Protein AF-V6LVY3-F1 (afdb_monomer_lite)

pLDDT: mean 83.57, std 11.08, range [48.12, 97.56]

Secondary structure (DSSP, 8-state):
--EETTEESSPPTTEEEETTEEEE-B--TTS-GGGS-TTEE--TTS-TTPBPEEPSS-SSPB-BTTB-SEEEE-SSSSSEEEEPTTEEEETTTTEEEEPSSB--TTSSSTTSPTTEE--SSTTPBPEEGGG--TT-EEESSSSEEETEEEEETTEEEEEPTT-EEETTEEE-BSSGGGSPTTEEPPTT--SSB--EE--TT-SS--SSSSTTEEEE-SSTT-EEEE-TTEEE-TTS-EEEPSSB--TTS-GGGPPTTEE--SSTTPBPEEGGGPPTT----

Organism: NCBI:txid348837

Radius of gyration: 35.12 Å; chains: 1; bounding box: 62×43×119 Å

Foldseek 3Di:
DADDPLARPDDDAQWDQDPRDTAGAFAAQQLDRPRHDAQWHGDPPDGGGHGTHGADQDQTWGCLDPATQARGHDPPDSGHPHGHQQWDQDPVVRHIDGDAQFQDQVQWRQRHDAQWIGDDHTNHHTDGLLPDDAPTFGDHPRDTAGQARDHDVQAGDDGDPLWDADSRHTAWDCAQLRDDAQWTDDPPRRDSHYTDGQDPPQPAAHNQLAPQASGHDPDGRAHPAGDAQWGQDPRRHTDGDAQFQAQVQFRPRHDPQWTRPDHHRHHTDGVVPDDPPDDGD

Structure (mmCIF, N/CA/C/O backbone):
data_AF-V6LVY3-F1
#
_entry.id   AF-V6LVY3-F1
#
loop_
_atom_site.group_PDB
_atom_site.id
_atom_site.type_symbol
_atom_site.label_atom_id
_atom_site.label_alt_id
_atom_site.label_comp_id
_atom_site.label_asym_id
_atom_site.label_entity_id
_atom_site.label_seq_id
_atom_site.pdbx_PDB_ins_code
_atom_site.Cartn_x
_atom_site.Cartn_y
_atom_site.Cartn_z
_atom_site.occupancy
_atom_site.B_iso_or_equiv
_atom_site.auth_seq_id
_atom_site.auth_comp_id
_atom_site.auth_asym_id
_atom_site.auth_atom_id
_atom_site.pdbx_PDB_model_num
ATOM 1 N N . MET A 1 1 ? 15.278 26.425 -49.007 1.00 55.69 1 MET A N 1
ATOM 2 C CA . MET A 1 1 ? 15.700 25.112 -49.533 1.00 55.69 1 MET A CA 1
ATOM 3 C C . MET A 1 1 ? 16.773 25.385 -50.580 1.00 55.69 1 MET A C 1
ATOM 5 O O . MET A 1 1 ? 16.514 26.184 -51.468 1.00 55.69 1 MET A O 1
ATOM 9 N N . GLU A 1 2 ? 17.982 24.844 -50.430 1.00 55.19 2 GLU A N 1
ATOM 10 C CA . GLU A 1 2 ? 19.116 25.095 -51.347 1.00 55.19 2 GLU A CA 1
ATOM 11 C C . GLU A 1 2 ? 19.566 23.771 -51.968 1.00 55.19 2 GLU A C 1
ATOM 13 O O . GLU A 1 2 ? 19.925 22.868 -51.223 1.00 55.19 2 GLU A O 1
ATOM 18 N N . TRP A 1 3 ? 19.537 23.634 -53.294 1.00 52.97 3 TRP A N 1
ATOM 19 C CA . TRP A 1 3 ? 19.883 22.393 -54.007 1.00 52.97 3 TRP A CA 1
ATOM 20 C C . TRP A 1 3 ? 21.228 22.512 -54.738 1.00 52.97 3 TRP A C 1
ATOM 22 O O . TRP A 1 3 ? 21.560 23.576 -55.256 1.00 52.97 3 TRP A O 1
ATOM 32 N N . ASN A 1 4 ? 21.981 21.413 -54.796 1.00 50.06 4 ASN A N 1
ATOM 33 C CA . ASN A 1 4 ? 23.166 21.209 -55.627 1.00 50.06 4 ASN A CA 1
ATOM 34 C C . ASN A 1 4 ? 23.028 19.867 -56.372 1.00 50.06 4 ASN A C 1
ATOM 36 O O . ASN A 1 4 ? 23.383 18.809 -55.851 1.00 50.06 4 ASN A O 1
ATOM 40 N N . GLY A 1 5 ? 22.451 19.907 -57.574 1.00 63.41 5 GLY A N 1
ATOM 41 C CA . GLY A 1 5 ? 22.014 18.698 -58.281 1.00 63.41 5 GLY A CA 1
ATOM 42 C C . GLY A 1 5 ? 20.863 18.005 -57.541 1.00 63.41 5 GLY A C 1
ATOM 43 O O . GLY A 1 5 ? 19.980 18.678 -57.014 1.00 63.41 5 GLY A O 1
ATOM 44 N N . ASP A 1 6 ? 20.902 16.674 -57.444 1.00 51.84 6 ASP A N 1
ATOM 45 C CA . ASP A 1 6 ? 19.898 15.871 -56.717 1.00 51.84 6 ASP A CA 1
ATOM 46 C C . ASP A 1 6 ? 20.050 15.934 -55.183 1.00 51.84 6 ASP A C 1
ATOM 48 O O . ASP A 1 6 ? 19.309 15.289 -54.442 1.00 51.84 6 ASP A O 1
ATOM 52 N N . LEU A 1 7 ? 21.027 16.693 -54.683 1.00 48.12 7 LEU A N 1
ATOM 53 C CA . LEU A 1 7 ? 21.370 16.792 -53.268 1.00 48.12 7 LEU A CA 1
ATOM 54 C C . LEU A 1 7 ? 21.001 18.185 -52.758 1.00 48.12 7 LEU A C 1
ATOM 56 O O . LEU A 1 7 ? 21.534 19.180 -53.238 1.00 48.12 7 LEU A O 1
ATOM 60 N N . CYS A 1 8 ? 20.114 18.290 -51.766 1.00 53.00 8 CYS A N 1
ATOM 61 C CA . CYS A 1 8 ? 19.859 19.574 -51.106 1.00 53.00 8 CYS A CA 1
ATOM 62 C C . CYS A 1 8 ? 20.745 19.775 -49.878 1.00 53.00 8 CYS A C 1
ATOM 64 O O . CYS A 1 8 ? 20.977 18.856 -49.097 1.00 53.00 8 CYS A O 1
ATOM 66 N N . ASN A 1 9 ? 21.251 20.994 -49.732 1.00 60.12 9 ASN A N 1
ATOM 67 C CA . ASN A 1 9 ? 22.192 21.414 -48.705 1.00 60.12 9 ASN A CA 1
ATOM 68 C C . ASN A 1 9 ? 21.492 21.999 -47.463 1.00 60.12 9 ASN A C 1
ATOM 70 O O . ASN A 1 9 ? 22.147 22.208 -46.447 1.00 60.12 9 ASN A O 1
ATOM 74 N N . LYS A 1 10 ? 20.176 22.271 -47.523 1.00 62.50 10 LYS A N 1
ATOM 75 C CA . LYS A 1 10 ? 19.388 22.828 -46.406 1.00 62.50 10 LYS A CA 1
ATOM 76 C C . LYS A 1 10 ? 17.992 22.216 -46.312 1.00 62.50 10 LYS A C 1
ATOM 78 O O . LYS A 1 10 ? 17.140 22.499 -47.159 1.00 62.50 10 LYS A O 1
ATOM 83 N N . CYS A 1 11 ? 17.749 21.474 -45.234 1.00 63.25 11 CYS A N 1
ATOM 84 C CA . CYS A 1 11 ? 16.463 20.840 -44.955 1.00 63.25 11 CYS A CA 1
ATOM 85 C C . CYS A 1 11 ? 15.369 21.836 -44.565 1.00 63.25 11 CYS A C 1
ATOM 87 O O . CYS A 1 11 ? 15.646 22.884 -43.981 1.00 63.25 11 CYS A O 1
ATOM 89 N N . LEU A 1 12 ? 14.119 21.502 -44.908 1.00 68.69 12 LEU A N 1
ATOM 90 C CA . LEU A 1 12 ? 12.957 22.117 -44.266 1.00 68.69 12 LEU A CA 1
ATOM 91 C C . LEU A 1 12 ? 12.917 21.691 -42.793 1.00 68.69 12 LEU A C 1
ATOM 93 O O . LEU A 1 12 ? 13.359 20.578 -42.493 1.00 68.69 12 LEU A O 1
ATOM 97 N N . PRO A 1 13 ? 12.350 22.521 -41.901 1.00 67.00 13 PRO A N 1
ATOM 98 C CA . PRO A 1 13 ? 12.043 22.092 -40.543 1.00 67.00 13 PRO A CA 1
ATOM 99 C C . PRO A 1 13 ? 11.278 20.761 -40.555 1.00 67.00 13 PRO A C 1
ATOM 101 O O . PRO A 1 13 ? 10.351 20.582 -41.351 1.00 67.00 13 PRO A O 1
ATOM 104 N N . GLY A 1 14 ? 11.698 19.817 -39.720 1.00 64.62 14 GLY A N 1
ATOM 105 C CA . GLY A 1 14 ? 11.135 18.471 -39.632 1.00 64.62 14 GLY A CA 1
ATOM 106 C C . GLY A 1 14 ? 11.705 17.440 -40.607 1.00 64.62 14 GLY A C 1
ATOM 107 O O . GLY A 1 14 ? 11.230 16.307 -40.610 1.00 64.62 14 GLY A O 1
ATOM 108 N N . TYR A 1 15 ? 12.712 17.780 -41.416 1.00 71.44 15 TYR A N 1
ATOM 109 C CA . TYR A 1 15 ? 13.373 16.838 -42.325 1.00 71.44 15 TYR A CA 1
ATOM 110 C C . TYR A 1 15 ? 14.874 16.739 -42.045 1.00 71.44 15 TYR A C 1
ATOM 112 O O . TYR A 1 15 ? 15.539 17.743 -41.799 1.00 71.44 15 TYR A O 1
ATOM 120 N N . LEU A 1 16 ? 15.424 15.528 -42.153 1.00 75.62 16 LEU A N 1
ATOM 121 C CA . LEU A 1 16 ? 16.864 15.271 -42.099 1.00 75.62 16 LEU A CA 1
ATOM 122 C C . LEU A 1 16 ? 17.405 14.889 -43.477 1.00 75.62 16 LEU A C 1
ATOM 124 O O . LEU A 1 16 ? 16.769 14.136 -44.219 1.00 75.62 16 LEU A O 1
ATOM 128 N N . ASN A 1 17 ? 18.612 15.370 -43.788 1.00 70.88 17 ASN A N 1
ATOM 129 C CA . ASN A 1 17 ? 19.388 14.885 -44.924 1.00 70.88 17 ASN A CA 1
ATOM 130 C C . ASN A 1 17 ? 20.194 13.661 -44.484 1.00 70.88 17 ASN A C 1
ATOM 132 O O . ASN A 1 17 ? 21.154 13.776 -43.721 1.00 70.88 17 ASN A O 1
ATOM 136 N N . LEU A 1 18 ? 19.811 12.490 -44.987 1.00 69.75 18 LEU A N 1
ATOM 137 C CA . LEU A 1 18 ? 20.523 11.237 -44.764 1.00 69.75 18 LEU A CA 1
ATOM 138 C C . LEU A 1 18 ? 20.969 10.672 -46.110 1.00 69.75 18 LEU A C 1
ATOM 140 O O . LEU A 1 18 ? 20.148 10.296 -46.947 1.00 69.75 18 LEU A O 1
ATOM 144 N N . LYS A 1 19 ? 22.292 10.626 -46.324 1.00 68.19 19 LYS A N 1
ATOM 145 C CA . LYS A 1 19 ? 22.924 10.156 -47.573 1.00 68.19 19 LYS A CA 1
ATOM 146 C C . LYS A 1 19 ? 22.331 10.819 -48.831 1.00 68.19 19 LYS A C 1
ATOM 148 O O . LYS A 1 19 ? 22.173 10.165 -49.859 1.00 68.19 19 LYS A O 1
ATOM 153 N N . GLY A 1 20 ? 21.972 12.103 -48.743 1.00 65.50 20 GLY A N 1
ATOM 154 C CA . GLY A 1 20 ? 21.422 12.862 -49.864 1.00 65.50 20 GLY A CA 1
ATOM 155 C C . GLY A 1 20 ? 19.904 12.800 -50.037 1.00 65.50 20 GLY A C 1
ATOM 156 O O . GLY A 1 20 ? 19.388 13.435 -50.951 1.00 65.50 20 GLY A O 1
ATOM 157 N N . ARG A 1 21 ? 19.178 12.069 -49.181 1.00 68.25 21 ARG A N 1
ATOM 158 C CA . ARG A 1 21 ? 17.708 11.984 -49.210 1.00 68.25 21 ARG A CA 1
ATOM 159 C C . ARG A 1 21 ? 17.071 12.773 -48.073 1.00 68.25 21 ARG A C 1
ATOM 161 O O . ARG A 1 21 ? 17.649 12.881 -46.996 1.00 68.25 21 ARG A O 1
ATOM 168 N N . TYR A 1 22 ? 15.858 13.261 -48.330 1.00 72.44 22 TYR A N 1
ATOM 169 C CA . TYR A 1 22 ? 15.016 13.985 -47.378 1.00 72.44 22 TYR A CA 1
ATOM 170 C C . TYR A 1 22 ? 14.057 13.030 -46.701 1.00 72.44 22 TYR A C 1
ATOM 172 O O . TYR A 1 22 ? 13.151 12.509 -47.350 1.00 72.44 22 TYR A O 1
ATOM 180 N N . LEU A 1 23 ? 14.255 12.809 -45.407 1.00 77.81 23 LEU A N 1
ATOM 181 C CA . LEU A 1 23 ? 13.406 11.926 -44.621 1.00 77.81 23 LEU A CA 1
ATOM 182 C C . LEU A 1 23 ? 12.742 12.715 -43.497 1.00 77.81 23 LEU A C 1
ATOM 184 O O . LEU A 1 23 ? 13.390 13.538 -42.847 1.00 77.81 23 LEU A O 1
ATOM 188 N N . LEU A 1 24 ? 11.443 12.475 -43.311 1.00 81.00 24 LEU A N 1
ATOM 189 C CA . LEU A 1 24 ? 10.667 13.065 -42.226 1.00 81.00 24 LEU A CA 1
ATOM 190 C C . LEU A 1 24 ? 11.273 12.630 -40.887 1.00 81.00 24 LEU A C 1
ATOM 192 O O . LEU A 1 24 ? 11.583 11.456 -40.700 1.00 81.00 24 LEU A O 1
ATOM 196 N N . ASN A 1 25 ? 11.472 13.579 -39.983 1.00 83.50 25 ASN A N 1
ATOM 197 C CA . ASN A 1 25 ? 12.039 13.355 -38.661 1.00 83.50 25 ASN A CA 1
ATOM 198 C C . ASN A 1 25 ? 11.284 14.194 -37.632 1.00 83.50 25 ASN A C 1
ATOM 200 O O . ASN A 1 25 ? 11.844 15.089 -36.992 1.00 83.50 25 ASN A O 1
ATOM 204 N N . THR A 1 26 ? 9.985 13.941 -37.526 1.00 84.12 26 THR A N 1
ATOM 205 C CA . THR A 1 26 ? 9.111 14.616 -36.571 1.00 84.12 26 THR A CA 1
ATOM 206 C C . THR A 1 26 ? 8.310 13.613 -35.768 1.00 84.12 26 THR A C 1
ATOM 208 O O . THR A 1 26 ? 8.016 12.515 -36.228 1.00 84.12 26 THR A O 1
ATOM 211 N N . CYS A 1 27 ? 7.927 14.003 -34.562 1.00 81.12 27 CYS A N 1
ATOM 212 C CA . CYS A 1 27 ? 7.088 13.208 -33.691 1.00 81.12 27 CYS A CA 1
ATOM 213 C C . CYS A 1 27 ? 5.697 13.018 -34.281 1.00 81.12 27 CYS A C 1
ATOM 215 O O . CYS A 1 27 ? 5.094 13.957 -34.813 1.00 81.12 27 CYS A O 1
ATOM 217 N N . GLY A 1 28 ? 5.176 11.796 -34.162 1.00 72.81 28 GLY A N 1
ATOM 218 C CA . GLY A 1 28 ? 3.826 11.463 -34.604 1.00 72.81 28 GLY A CA 1
ATOM 219 C C . GLY A 1 28 ? 2.735 12.227 -33.845 1.00 72.81 28 GLY A C 1
ATOM 220 O O . GLY A 1 28 ? 2.988 12.941 -32.874 1.00 72.81 28 GLY A O 1
ATOM 221 N N . ALA A 1 29 ? 1.483 12.037 -34.269 1.00 63.97 29 ALA A N 1
ATOM 222 C CA . ALA A 1 29 ? 0.316 12.680 -33.657 1.00 63.97 29 ALA A CA 1
ATOM 223 C C . ALA A 1 29 ? 0.111 12.331 -32.165 1.00 63.97 29 ALA A C 1
ATOM 225 O O . ALA A 1 29 ? -0.575 13.069 -31.465 1.00 63.97 29 ALA A O 1
ATOM 226 N N . MET A 1 30 ? 0.717 11.240 -31.677 1.00 59.31 30 MET A N 1
ATOM 227 C CA . MET A 1 30 ? 0.574 10.719 -30.310 1.00 59.31 30 MET A CA 1
ATOM 228 C C . MET A 1 30 ? 1.924 10.540 -29.584 1.00 59.31 30 MET A C 1
ATOM 230 O O . MET A 1 30 ? 2.155 9.481 -29.017 1.00 59.31 30 MET A O 1
ATOM 234 N N . ILE A 1 31 ? 2.832 11.531 -29.643 1.00 61.53 31 ILE A N 1
ATOM 235 C CA . ILE A 1 31 ? 4.178 11.490 -29.007 1.00 61.53 31 ILE A CA 1
ATOM 236 C C . ILE A 1 31 ? 4.856 10.122 -29.228 1.00 61.53 31 ILE A C 1
ATOM 238 O O . ILE A 1 31 ? 5.326 9.455 -28.313 1.00 61.53 31 ILE A O 1
ATOM 242 N N . SER A 1 32 ? 4.830 9.672 -30.483 1.00 73.56 32 SER A N 1
ATOM 243 C CA . SER A 1 32 ? 5.440 8.414 -30.904 1.00 73.56 32 SER A CA 1
ATOM 244 C C . SER A 1 32 ? 6.702 8.695 -31.706 1.00 73.56 32 SER A C 1
ATOM 246 O O . SER A 1 32 ? 6.743 9.642 -32.504 1.00 73.56 32 SER A O 1
ATOM 248 N N . THR A 1 33 ? 7.704 7.839 -31.515 1.00 78.81 33 THR A N 1
ATOM 249 C CA . THR A 1 33 ? 8.973 7.849 -32.244 1.00 78.81 33 THR A CA 1
ATOM 250 C C . THR A 1 33 ? 8.926 7.101 -33.571 1.00 78.81 33 THR A C 1
ATOM 252 O O . THR A 1 33 ? 9.927 7.076 -34.281 1.00 78.81 33 THR A O 1
ATOM 255 N N . ASP A 1 34 ? 7.756 6.592 -33.970 1.00 77.81 34 ASP A N 1
ATOM 256 C CA . ASP A 1 34 ? 7.565 5.865 -35.233 1.00 77.81 34 ASP A CA 1
ATOM 257 C C . ASP A 1 34 ? 7.978 6.685 -36.465 1.00 77.81 34 ASP A C 1
ATOM 259 O O . ASP A 1 34 ? 8.534 6.149 -37.421 1.00 77.81 34 ASP A O 1
ATOM 263 N N . ASN A 1 35 ? 7.737 8.000 -36.428 1.00 82.56 35 ASN A N 1
ATOM 264 C CA . ASN A 1 35 ? 8.071 8.933 -37.509 1.00 82.56 35 ASN A CA 1
ATOM 265 C C . ASN A 1 35 ? 9.477 9.546 -37.374 1.00 82.56 35 ASN A C 1
ATOM 267 O O . ASN A 1 35 ? 9.882 10.365 -38.205 1.00 82.56 35 ASN A O 1
ATOM 271 N N . CYS A 1 36 ? 10.220 9.177 -36.330 1.00 84.88 36 CYS A N 1
ATOM 272 C CA . CYS A 1 36 ? 11.600 9.597 -36.163 1.00 84.88 36 CYS A CA 1
ATOM 273 C C . CYS A 1 36 ? 12.532 8.759 -37.032 1.00 84.88 36 CYS A C 1
ATOM 275 O O . CYS A 1 36 ? 12.291 7.587 -37.314 1.00 84.88 36 CYS A O 1
ATOM 277 N N . GLN A 1 37 ? 13.637 9.363 -37.449 1.00 86.44 37 GLN A N 1
ATOM 278 C CA . GLN A 1 37 ? 14.710 8.633 -38.104 1.00 86.44 37 GLN A CA 1
ATOM 279 C C . GLN A 1 37 ? 15.488 7.792 -37.096 1.00 86.44 37 GLN A C 1
ATOM 281 O O . GLN A 1 37 ? 15.465 8.050 -35.893 1.00 86.44 37 GLN A O 1
ATOM 286 N N . TYR A 1 38 ? 16.223 6.805 -37.612 1.00 85.25 38 TYR A N 1
ATOM 287 C CA . TYR A 1 38 ? 17.105 5.965 -36.807 1.00 85.25 38 TYR A CA 1
ATOM 288 C C . TYR A 1 38 ? 17.945 6.797 -35.829 1.00 85.25 38 TYR A C 1
ATOM 290 O O . TYR A 1 38 ? 18.497 7.838 -36.205 1.00 85.25 38 TYR A O 1
ATOM 298 N N . ASN A 1 39 ? 18.057 6.324 -34.588 1.00 86.50 39 ASN A N 1
ATOM 299 C CA . ASN A 1 39 ? 18.797 6.985 -33.514 1.00 86.50 39 ASN A CA 1
ATOM 300 C C . ASN A 1 39 ? 18.241 8.376 -33.133 1.00 86.50 39 ASN A C 1
ATOM 302 O O . ASN A 1 39 ? 18.992 9.243 -32.672 1.00 86.50 39 ASN A O 1
ATOM 306 N N . HIS A 1 40 ? 16.931 8.585 -33.307 1.00 88.88 40 HIS A N 1
ATOM 307 C CA . HIS A 1 40 ? 16.212 9.757 -32.806 1.00 88.88 40 HIS A CA 1
ATOM 308 C C . HIS A 1 40 ? 15.004 9.375 -31.938 1.00 88.88 40 HIS A C 1
ATOM 310 O O . HIS A 1 40 ? 14.475 8.270 -32.040 1.00 88.88 40 HIS A O 1
ATOM 316 N N . TYR A 1 41 ? 14.572 10.292 -31.073 1.00 89.06 41 TYR A N 1
ATOM 317 C CA . TYR A 1 41 ? 13.449 10.111 -30.156 1.00 89.06 41 TYR A CA 1
ATOM 318 C C . TYR A 1 41 ? 12.557 11.359 -30.063 1.00 89.06 41 TYR A C 1
ATOM 320 O O . TYR A 1 41 ? 12.915 12.442 -30.537 1.00 89.06 41 TYR A O 1
ATOM 328 N N . CYS A 1 42 ? 11.405 11.192 -29.415 1.00 87.56 42 CYS A N 1
ATOM 329 C CA . CYS A 1 42 ? 10.411 12.226 -29.152 1.00 87.56 42 CYS A CA 1
ATOM 330 C C . CYS A 1 42 ? 10.364 12.567 -27.675 1.00 87.56 42 CYS A C 1
ATOM 332 O O . CYS A 1 42 ? 10.295 11.668 -26.845 1.00 87.56 42 CYS A O 1
ATOM 334 N N . ILE A 1 43 ? 10.366 13.860 -27.363 1.00 82.19 43 ILE A N 1
ATOM 335 C CA . ILE A 1 43 ? 10.269 14.344 -25.986 1.00 82.19 43 ILE A CA 1
ATOM 336 C C . ILE A 1 43 ? 8.813 14.291 -25.519 1.00 82.19 43 ILE A C 1
ATOM 338 O O . ILE A 1 43 ? 7.908 14.710 -26.241 1.00 82.19 43 ILE A O 1
ATOM 342 N N . SER A 1 44 ? 8.624 13.819 -24.287 1.00 67.94 44 SER A N 1
ATOM 343 C CA . SER A 1 44 ? 7.333 13.559 -23.631 1.00 67.94 44 SER A CA 1
ATOM 344 C C . SER A 1 44 ? 6.436 14.789 -23.410 1.00 67.94 44 SER A C 1
ATOM 346 O O . SER A 1 44 ? 5.235 14.645 -23.204 1.00 67.94 44 SER A O 1
ATOM 348 N N . ASP A 1 45 ? 7.004 15.997 -23.451 1.00 65.62 45 ASP A N 1
ATOM 349 C CA . ASP A 1 45 ? 6.373 17.220 -22.929 1.00 65.62 45 ASP A CA 1
ATOM 350 C C . ASP A 1 45 ? 5.691 18.108 -23.992 1.00 65.62 45 ASP A C 1
ATOM 352 O O . ASP A 1 45 ? 5.280 19.229 -23.684 1.00 65.62 45 ASP A O 1
ATOM 356 N N . PHE A 1 46 ? 5.575 17.667 -25.254 1.00 62.34 46 PHE A N 1
ATOM 357 C CA . PHE A 1 46 ? 5.247 18.586 -26.354 1.00 62.34 46 PHE A CA 1
ATOM 358 C C . PHE A 1 46 ? 4.265 18.071 -27.420 1.00 62.34 46 PHE A C 1
ATOM 360 O O . PHE A 1 46 ? 3.955 16.890 -27.549 1.00 62.34 46 PHE A O 1
ATOM 367 N N . THR A 1 47 ? 3.743 19.030 -28.193 1.00 57.94 47 THR A N 1
ATOM 368 C CA . THR A 1 47 ? 2.732 18.876 -29.248 1.00 57.94 47 THR A CA 1
ATOM 369 C C . THR A 1 47 ? 3.201 18.019 -30.430 1.00 57.94 47 THR A C 1
ATOM 371 O O . THR A 1 47 ? 4.374 18.041 -30.798 1.00 57.94 47 THR A O 1
ATOM 374 N N . SER A 1 48 ? 2.256 17.351 -31.104 1.00 61.53 48 SER A N 1
ATOM 375 C CA . SER A 1 48 ? 2.470 16.626 -32.370 1.00 61.53 48 SER A CA 1
ATOM 376 C C . SER A 1 48 ? 3.309 17.419 -33.389 1.00 61.53 48 SER A C 1
ATOM 378 O O . SER A 1 48 ? 3.089 18.623 -33.525 1.00 61.53 48 SER A O 1
ATOM 380 N N . HIS A 1 49 ? 4.159 16.740 -34.171 1.00 65.00 49 HIS A N 1
ATOM 381 C CA . HIS A 1 49 ? 4.991 17.287 -35.263 1.00 65.00 49 HIS A CA 1
ATOM 382 C C . HIS A 1 49 ? 6.263 18.065 -34.872 1.00 65.00 49 HIS A C 1
ATOM 384 O O . HIS A 1 49 ? 6.874 18.695 -35.735 1.00 65.00 49 HIS A O 1
ATOM 390 N N . GLN A 1 50 ? 6.713 18.005 -33.617 1.00 77.12 50 GLN A N 1
ATOM 391 C CA . GLN A 1 50 ? 8.039 18.517 -33.244 1.00 77.12 50 GLN A CA 1
ATOM 392 C C . GLN A 1 50 ? 9.167 17.693 -33.884 1.00 77.12 50 GLN A C 1
ATOM 394 O O . GLN A 1 50 ? 9.012 16.496 -34.088 1.00 77.12 50 GLN A O 1
ATOM 399 N N . GLU A 1 51 ? 10.308 18.315 -34.183 1.00 84.06 51 GLU A N 1
ATOM 400 C CA . GLU A 1 51 ? 11.498 17.609 -34.672 1.00 84.06 51 GLU A CA 1
ATOM 401 C C . GLU A 1 51 ? 12.023 16.595 -33.646 1.00 84.06 51 GLU A C 1
ATOM 403 O O . GLU A 1 51 ? 12.159 16.910 -32.460 1.00 84.06 51 GLU A O 1
ATOM 408 N N . CYS A 1 52 ? 12.357 15.389 -34.106 1.00 86.38 52 CYS A N 1
ATOM 409 C CA . CYS A 1 52 ? 12.938 14.373 -33.237 1.00 86.38 52 CYS A CA 1
ATOM 410 C C . CYS A 1 52 ? 14.375 14.731 -32.849 1.00 86.38 52 CYS A C 1
ATOM 412 O O . CYS A 1 52 ? 15.148 15.251 -33.660 1.00 86.38 52 CYS A O 1
ATOM 414 N N . GLN A 1 53 ? 14.767 14.385 -31.627 1.00 87.75 53 GLN A N 1
ATOM 415 C CA . GLN A 1 53 ? 16.106 14.644 -31.105 1.00 87.75 53 GLN A CA 1
ATOM 416 C C . GLN A 1 53 ? 17.001 13.415 -31.184 1.00 87.75 53 GLN A C 1
ATOM 418 O O . GLN A 1 53 ? 16.520 12.293 -31.121 1.00 87.75 53 GLN A O 1
ATOM 423 N N . LEU A 1 54 ? 18.315 13.619 -31.290 1.00 88.06 54 LEU A N 1
ATOM 424 C CA . LEU A 1 54 ? 19.289 12.526 -31.273 1.00 88.06 54 LEU A CA 1
ATOM 425 C C . LEU A 1 54 ? 19.275 11.785 -29.934 1.00 88.06 54 LEU A C 1
ATOM 427 O O . LEU A 1 54 ? 19.376 12.410 -28.876 1.00 88.06 54 LEU A O 1
ATOM 431 N N . CYS A 1 55 ? 19.248 10.456 -29.994 1.00 88.38 55 CYS A N 1
ATOM 432 C CA . CYS A 1 55 ? 19.306 9.614 -28.808 1.00 88.38 55 CYS A CA 1
ATOM 433 C C . CYS A 1 55 ? 20.666 9.690 -28.113 1.00 88.38 55 CYS A C 1
ATOM 435 O O . CYS A 1 55 ? 21.725 9.684 -28.752 1.00 88.38 55 CYS A O 1
ATOM 437 N N . LYS A 1 56 ? 20.626 9.744 -26.782 1.00 84.69 56 LYS A N 1
ATOM 438 C CA . LYS A 1 56 ? 21.782 9.749 -25.884 1.00 84.69 56 LYS A CA 1
ATOM 439 C C . LYS A 1 56 ? 21.482 8.886 -24.654 1.00 84.69 56 LYS A C 1
ATOM 441 O O . LYS A 1 56 ? 21.645 7.673 -24.713 1.00 84.69 56 LYS A O 1
ATOM 446 N N . ASP A 1 57 ? 21.058 9.529 -23.568 1.00 78.38 57 ASP A N 1
ATOM 447 C CA . ASP A 1 57 ? 20.744 8.945 -22.259 1.00 78.38 57 ASP A CA 1
ATOM 448 C C . ASP A 1 57 ? 19.431 9.533 -21.706 1.00 78.38 57 ASP A C 1
ATOM 450 O O . ASP A 1 57 ? 19.289 9.752 -20.504 1.00 78.38 57 ASP A O 1
ATOM 454 N N . GLN A 1 58 ? 18.491 9.854 -22.597 1.00 85.44 58 GLN A N 1
ATOM 455 C CA . GLN A 1 58 ? 17.146 10.294 -22.230 1.00 85.44 58 GLN A CA 1
ATOM 456 C C . GLN A 1 58 ? 16.364 9.171 -21.523 1.00 85.44 58 GLN A C 1
ATOM 458 O O . GLN A 1 58 ? 16.885 8.073 -21.334 1.00 85.44 58 GLN A O 1
ATOM 463 N N . ILE A 1 59 ? 15.119 9.433 -21.128 1.00 79.81 59 ILE A N 1
ATOM 464 C CA . ILE A 1 59 ? 14.234 8.404 -20.551 1.00 79.81 59 ILE A CA 1
ATOM 465 C C . ILE A 1 59 ? 13.280 7.813 -21.596 1.00 79.81 59 ILE A C 1
ATOM 467 O O . ILE A 1 59 ? 12.794 6.697 -21.428 1.00 79.81 59 ILE A O 1
ATOM 471 N N . GLU A 1 60 ? 13.041 8.542 -22.683 1.00 85.38 60 GLU A N 1
ATOM 472 C CA . GLU A 1 60 ? 12.156 8.162 -23.773 1.00 85.38 60 GLU A CA 1
ATOM 473 C C . GLU A 1 60 ? 12.771 7.133 -24.725 1.00 85.38 60 GLU A C 1
ATOM 475 O O . GLU A 1 60 ? 13.987 7.076 -24.955 1.00 85.38 6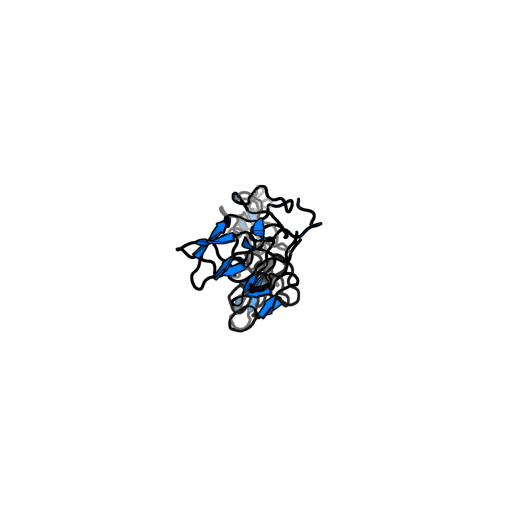0 GLU A O 1
ATOM 480 N N . GLN A 1 61 ? 11.885 6.349 -25.341 1.00 87.00 61 GLN A N 1
ATOM 481 C CA . GLN A 1 61 ? 12.262 5.349 -26.327 1.00 87.00 61 GLN A CA 1
ATOM 482 C C . GLN A 1 61 ? 12.895 5.993 -27.563 1.00 87.00 61 GLN A C 1
ATOM 484 O O . GLN A 1 61 ? 12.283 6.798 -28.252 1.00 87.00 61 GLN A O 1
ATOM 489 N N . CYS A 1 62 ? 14.100 5.561 -27.889 1.00 88.94 62 CYS A N 1
ATOM 490 C CA . CYS A 1 62 ? 14.798 5.807 -29.133 1.00 88.94 62 CYS A CA 1
ATOM 491 C C . CYS A 1 62 ? 14.261 4.927 -30.269 1.00 88.94 62 CYS A C 1
ATOM 493 O O . CYS A 1 62 ? 13.963 3.751 -30.051 1.00 88.94 62 CYS A O 1
ATOM 495 N N . GLN A 1 63 ? 14.197 5.471 -31.486 1.00 87.62 63 GLN A N 1
ATOM 496 C CA . GLN A 1 63 ? 13.829 4.715 -32.677 1.00 87.62 63 GLN A CA 1
ATOM 497 C C . GLN A 1 63 ? 15.016 3.895 -33.201 1.00 87.62 63 GLN A C 1
ATOM 499 O O . GLN A 1 63 ? 15.930 4.435 -33.836 1.00 87.62 63 GLN A O 1
ATOM 504 N N . CYS A 1 64 ? 14.986 2.586 -32.942 1.00 84.81 64 CYS A N 1
ATOM 505 C CA . CYS A 1 64 ? 16.045 1.630 -33.282 1.00 84.81 64 CYS A CA 1
ATOM 506 C C . CYS A 1 64 ? 15.564 0.541 -34.259 1.00 84.81 64 CYS A C 1
ATOM 508 O O . CYS A 1 64 ? 15.862 -0.639 -34.076 1.00 84.81 64 CYS A O 1
ATOM 510 N N . ASP A 1 65 ? 14.843 0.947 -35.311 1.00 80.00 65 ASP A N 1
ATOM 511 C CA . ASP A 1 65 ? 14.281 0.062 -36.345 1.00 80.00 65 ASP A CA 1
ATOM 512 C C . ASP A 1 65 ? 13.278 -0.948 -35.751 1.00 80.00 65 ASP A C 1
ATOM 514 O O . ASP A 1 65 ? 12.244 -0.538 -35.229 1.00 80.00 65 ASP A O 1
ATOM 518 N N . ILE A 1 66 ? 13.574 -2.251 -35.769 1.00 75.44 66 ILE A N 1
ATOM 519 C CA . ILE A 1 66 ? 12.676 -3.293 -35.238 1.00 75.44 66 ILE A CA 1
ATOM 520 C C . ILE A 1 66 ? 12.697 -3.418 -33.704 1.00 75.44 66 ILE A C 1
ATOM 522 O O . ILE A 1 66 ? 11.934 -4.205 -33.144 1.00 75.44 66 ILE A O 1
ATOM 526 N N . PHE A 1 67 ? 13.580 -2.692 -33.013 1.00 75.81 67 PHE A N 1
ATOM 527 C CA . PHE A 1 67 ? 13.790 -2.839 -31.574 1.00 75.81 67 PHE A CA 1
ATOM 528 C C . PHE A 1 67 ? 13.067 -1.759 -30.768 1.00 75.81 67 PHE A C 1
ATOM 530 O O . PHE A 1 67 ? 13.374 -0.571 -30.871 1.00 75.81 67 PHE A O 1
ATOM 537 N N . SER A 1 68 ? 12.142 -2.196 -29.912 1.00 78.31 68 SER A N 1
ATOM 538 C CA . SER A 1 68 ? 11.445 -1.360 -28.934 1.00 78.31 68 SER A CA 1
ATOM 539 C C . SER A 1 68 ? 12.188 -1.297 -27.593 1.00 78.31 68 SER A C 1
ATOM 541 O O . SER A 1 68 ? 13.072 -2.105 -27.317 1.00 78.31 68 SER A O 1
ATOM 543 N N . ASN A 1 69 ? 11.794 -0.364 -26.719 1.00 85.06 69 ASN A N 1
ATOM 544 C CA . ASN A 1 69 ? 12.326 -0.211 -25.357 1.00 85.06 69 ASN A CA 1
ATOM 545 C C . ASN A 1 69 ? 13.823 0.146 -25.266 1.00 85.06 69 ASN A C 1
ATOM 547 O O . ASN A 1 69 ? 14.525 -0.248 -24.329 1.00 85.06 69 ASN A O 1
ATOM 551 N N . CYS A 1 70 ? 14.307 0.946 -26.217 1.00 86.50 70 CYS A N 1
ATOM 552 C CA . CYS A 1 70 ? 15.698 1.377 -26.297 1.00 86.50 70 CYS A CA 1
ATOM 553 C C . CYS A 1 70 ? 15.926 2.812 -25.868 1.00 86.50 70 CYS A C 1
ATOM 555 O O . CYS A 1 70 ? 15.187 3.689 -26.272 1.00 86.50 70 CYS A O 1
ATOM 557 N N . LEU A 1 71 ? 17.003 3.080 -25.135 1.00 87.62 71 LEU A N 1
ATOM 558 C CA . LEU A 1 71 ? 17.505 4.441 -24.916 1.00 87.62 71 LEU A CA 1
ATOM 559 C C . LEU A 1 71 ? 18.529 4.843 -25.964 1.00 87.62 71 LEU A C 1
ATOM 561 O O . LEU A 1 71 ? 18.625 6.013 -26.328 1.00 87.62 71 LEU A O 1
ATOM 565 N N . ARG A 1 72 ? 19.292 3.874 -26.466 1.00 87.38 72 ARG A N 1
ATOM 566 C CA . ARG A 1 72 ? 20.334 4.132 -27.450 1.00 87.38 72 ARG A CA 1
ATOM 567 C C . ARG A 1 72 ? 20.465 2.968 -28.409 1.00 87.38 72 ARG A C 1
ATOM 569 O O . ARG A 1 72 ? 20.575 1.826 -27.966 1.00 87.38 72 ARG A O 1
ATOM 576 N N . CYS A 1 73 ? 20.491 3.271 -29.701 1.00 85.06 73 CYS A N 1
ATOM 577 C CA . CYS A 1 73 ? 20.736 2.274 -30.733 1.00 85.06 73 CYS A CA 1
ATOM 578 C C . CYS A 1 73 ? 22.236 2.013 -30.878 1.00 85.06 73 CYS A C 1
ATOM 580 O O . CYS A 1 73 ? 23.066 2.898 -30.644 1.00 85.06 73 CYS A O 1
ATOM 582 N N . GLU A 1 74 ? 22.599 0.802 -31.274 1.00 83.00 74 GLU A N 1
ATOM 583 C CA . GLU A 1 74 ? 23.983 0.454 -31.564 1.00 83.00 74 GLU A CA 1
ATOM 584 C C . GLU A 1 74 ? 24.394 0.963 -32.961 1.00 83.00 74 GLU A C 1
ATOM 586 O O . GLU A 1 74 ? 23.602 1.017 -33.893 1.00 83.00 74 GLU A O 1
ATOM 591 N N . ILE A 1 75 ? 25.632 1.430 -33.135 1.00 68.00 75 ILE A N 1
ATOM 592 C CA . ILE A 1 75 ? 26.001 2.201 -34.342 1.00 68.00 75 ILE A CA 1
ATOM 593 C C . ILE A 1 75 ? 26.111 1.315 -35.602 1.00 68.00 75 ILE A C 1
ATOM 595 O O . ILE A 1 75 ? 26.003 1.835 -36.708 1.00 68.00 75 ILE A O 1
ATOM 599 N N . ASN A 1 76 ? 26.286 -0.007 -35.459 1.00 66.12 76 ASN A N 1
ATOM 600 C CA . ASN A 1 76 ? 26.573 -0.920 -36.582 1.00 66.12 76 ASN A CA 1
ATOM 601 C C . ASN A 1 76 ? 25.903 -2.299 -36.494 1.00 66.12 76 ASN A C 1
ATOM 603 O O . ASN A 1 76 ? 26.165 -3.173 -37.319 1.00 66.12 76 ASN A O 1
ATOM 607 N N . SER A 1 77 ? 25.059 -2.506 -35.501 1.00 62.75 77 SER A N 1
ATOM 608 C CA . SER A 1 77 ? 24.190 -3.666 -35.399 1.00 62.75 77 SER A CA 1
ATOM 609 C C . SER A 1 77 ? 22.781 -3.103 -35.302 1.00 62.75 77 SER A C 1
ATOM 611 O O . SER A 1 77 ? 22.548 -2.072 -34.668 1.00 62.75 77 SER A O 1
ATOM 613 N N . ASN A 1 78 ? 21.831 -3.748 -35.966 1.00 62.94 78 ASN A N 1
ATOM 614 C CA . ASN A 1 78 ? 20.432 -3.498 -35.671 1.00 62.94 78 ASN A CA 1
ATOM 615 C C . ASN A 1 78 ? 20.227 -4.075 -34.264 1.00 62.94 78 ASN A C 1
ATOM 617 O O . ASN A 1 78 ? 19.987 -5.268 -34.128 1.00 62.94 78 ASN A O 1
ATOM 621 N N . SER A 1 79 ? 20.506 -3.290 -33.228 1.00 71.69 79 SER A N 1
ATOM 622 C CA . SER A 1 79 ? 20.480 -3.703 -31.827 1.00 71.69 79 SER A CA 1
ATOM 623 C C . SER A 1 79 ? 20.389 -2.466 -30.925 1.00 71.69 79 SER A C 1
ATOM 625 O O . SER A 1 79 ? 20.625 -1.326 -31.344 1.00 71.69 79 SER A O 1
ATOM 627 N N . CYS A 1 80 ? 20.022 -2.689 -29.668 1.00 78.19 80 CYS A N 1
ATOM 628 C CA . CYS A 1 80 ? 19.980 -1.671 -28.637 1.00 78.19 80 CYS A CA 1
ATOM 629 C C . CYS A 1 80 ? 21.274 -1.674 -27.838 1.00 78.19 80 CYS A C 1
ATOM 631 O O . CYS A 1 80 ? 21.570 -2.615 -27.105 1.00 78.19 80 CYS A O 1
ATOM 633 N N . GLN A 1 81 ? 22.006 -0.568 -27.884 1.00 83.44 81 GLN A N 1
ATOM 634 C CA . GLN A 1 81 ? 23.179 -0.393 -27.041 1.00 83.44 81 GLN A CA 1
ATOM 635 C C . GLN A 1 81 ? 22.803 -0.292 -25.554 1.00 83.44 81 GLN A C 1
ATOM 637 O O . GLN A 1 81 ? 23.559 -0.727 -24.685 1.00 83.44 81 GLN A O 1
ATOM 642 N N . LYS A 1 82 ? 21.659 0.330 -25.242 1.00 85.69 82 LYS A N 1
ATOM 643 C CA . LYS A 1 82 ? 21.197 0.543 -23.865 1.00 85.69 82 LYS A CA 1
ATOM 644 C C . LYS A 1 82 ? 19.677 0.506 -23.803 1.00 85.69 82 LYS A C 1
ATOM 646 O O . LYS A 1 82 ? 19.021 1.292 -24.482 1.00 85.69 82 LYS A O 1
ATOM 651 N N . CYS A 1 83 ? 19.135 -0.378 -22.972 1.00 87.06 83 CYS A N 1
ATOM 652 C CA . CYS A 1 83 ? 17.695 -0.528 -22.760 1.00 87.06 83 CYS A CA 1
ATOM 653 C C . CYS A 1 83 ? 17.129 0.599 -21.884 1.00 87.06 83 CYS A C 1
ATOM 655 O O . CYS A 1 83 ? 17.850 1.164 -21.054 1.00 87.06 83 CYS A O 1
ATOM 657 N N . ILE A 1 84 ? 15.828 0.868 -22.020 1.00 87.00 84 ILE A N 1
ATOM 658 C CA . ILE A 1 84 ? 15.061 1.672 -21.056 1.00 87.00 84 ILE A CA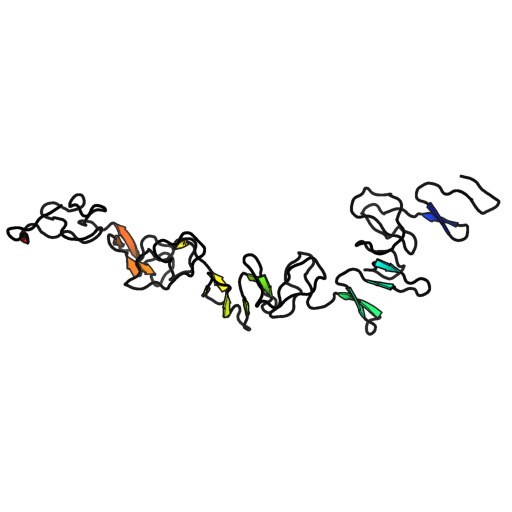 1
ATOM 659 C C . ILE A 1 84 ? 15.166 1.032 -19.669 1.00 87.00 84 ILE A C 1
ATOM 661 O O . ILE A 1 84 ? 15.290 -0.189 -19.525 1.00 87.00 84 ILE A O 1
ATOM 665 N N . ILE A 1 85 ? 15.154 1.872 -18.632 1.00 86.44 85 ILE A N 1
ATOM 666 C CA . ILE A 1 85 ? 15.123 1.420 -17.239 1.00 86.44 85 ILE A CA 1
ATOM 667 C C . ILE A 1 85 ? 13.984 0.403 -17.071 1.00 86.44 85 ILE A C 1
ATOM 669 O O . ILE A 1 85 ? 12.887 0.602 -17.573 1.00 86.44 85 ILE A O 1
ATOM 673 N N . GLY A 1 86 ? 14.272 -0.712 -16.400 1.00 87.00 86 GLY A N 1
ATOM 674 C CA . GLY A 1 86 ? 13.325 -1.815 -16.240 1.00 87.00 86 GLY A CA 1
ATOM 675 C C . GLY A 1 86 ? 13.342 -2.867 -17.351 1.00 87.00 86 GLY A C 1
ATOM 676 O O . GLY A 1 86 ? 12.703 -3.893 -17.172 1.00 87.00 86 GLY A O 1
ATOM 677 N N . TYR A 1 87 ? 14.119 -2.692 -18.425 1.00 89.50 87 TYR A N 1
ATOM 678 C CA . TYR A 1 87 ? 14.264 -3.685 -19.499 1.00 89.50 87 TYR A CA 1
ATOM 679 C C . TYR A 1 87 ? 15.698 -4.211 -19.637 1.00 89.50 87 TYR A C 1
ATOM 681 O O . TYR A 1 87 ? 16.667 -3.543 -19.261 1.00 89.50 87 TYR A O 1
ATOM 689 N N . TYR A 1 88 ? 15.840 -5.416 -20.183 1.00 87.75 88 TYR A N 1
ATOM 690 C CA . TYR A 1 88 ? 17.113 -6.019 -20.580 1.00 87.75 88 TYR A CA 1
ATOM 691 C C . TYR A 1 88 ? 16.953 -6.797 -21.894 1.00 87.75 88 TYR A C 1
ATOM 693 O O . TYR A 1 88 ? 15.841 -7.173 -22.257 1.00 87.75 88 TYR A O 1
ATOM 701 N N . PHE A 1 89 ? 18.050 -7.025 -22.617 1.00 84.31 89 PHE A N 1
ATOM 702 C CA . PHE A 1 89 ? 18.037 -7.882 -23.803 1.00 84.31 89 PHE A CA 1
ATOM 703 C C . PHE A 1 89 ? 18.195 -9.349 -23.397 1.00 84.31 89 PHE A C 1
ATOM 705 O O . PHE A 1 89 ? 19.154 -9.698 -22.708 1.00 84.31 89 PHE A O 1
ATOM 712 N N . SER A 1 90 ? 17.263 -10.197 -23.824 1.00 82.88 90 SER A N 1
ATOM 713 C CA . SER A 1 90 ? 17.318 -11.644 -23.631 1.00 82.88 90 SER A CA 1
ATOM 714 C C . SER A 1 90 ? 17.970 -12.295 -24.847 1.00 82.88 90 SER A C 1
ATOM 716 O O . SER A 1 90 ? 17.340 -12.418 -25.897 1.00 82.88 90 SER A O 1
ATOM 718 N N . ASP A 1 91 ? 19.217 -12.754 -24.707 1.00 81.12 91 ASP A N 1
ATOM 719 C CA . ASP A 1 91 ? 19.918 -13.489 -25.773 1.00 81.12 91 ASP A CA 1
ATOM 720 C C . ASP A 1 91 ? 19.176 -14.778 -26.166 1.00 81.12 91 ASP A C 1
ATOM 722 O O . ASP A 1 91 ? 19.211 -15.200 -27.321 1.00 81.12 91 ASP A O 1
ATOM 726 N N . THR A 1 92 ? 18.466 -15.397 -25.220 1.00 85.00 92 THR A N 1
ATOM 727 C CA . THR A 1 92 ? 17.701 -16.628 -25.453 1.00 85.00 92 THR A CA 1
ATOM 728 C C . THR A 1 92 ? 16.518 -16.389 -26.384 1.00 85.00 92 THR A C 1
ATOM 730 O O . THR A 1 92 ? 16.301 -17.158 -27.318 1.00 85.00 92 THR A O 1
ATOM 733 N N . ASN A 1 93 ? 15.759 -15.321 -26.136 1.00 79.56 93 ASN A N 1
ATOM 734 C CA . ASN A 1 93 ? 14.529 -15.030 -26.871 1.00 79.56 93 ASN A CA 1
ATOM 735 C C . ASN A 1 93 ? 14.722 -13.973 -27.969 1.00 79.56 93 ASN A C 1
ATOM 737 O O . ASN A 1 93 ? 13.773 -13.665 -28.685 1.00 79.56 93 ASN A O 1
ATOM 741 N N . GLN A 1 94 ? 15.937 -13.427 -28.107 1.00 79.00 94 GLN A N 1
ATOM 742 C CA . GLN A 1 94 ? 16.302 -12.384 -29.073 1.00 79.00 94 GLN A CA 1
ATOM 743 C C . GLN A 1 94 ? 15.359 -11.165 -29.014 1.00 79.00 94 GLN A C 1
ATOM 745 O O . GLN A 1 94 ? 15.029 -10.564 -30.035 1.00 79.00 94 GLN A O 1
ATOM 750 N N . GLN A 1 95 ? 14.910 -10.803 -27.808 1.00 78.00 95 GLN A N 1
ATOM 751 C CA . GLN A 1 95 ? 13.939 -9.731 -27.564 1.00 78.00 95 GLN A CA 1
ATOM 752 C C . GLN A 1 95 ? 14.225 -8.997 -26.247 1.00 78.00 95 GLN A C 1
ATOM 754 O O . GLN A 1 95 ? 14.933 -9.512 -25.379 1.00 78.00 95 GLN A O 1
ATOM 759 N N . TYR A 1 96 ? 13.661 -7.796 -26.085 1.00 80.50 96 TYR A N 1
ATOM 760 C CA . TYR A 1 96 ? 13.731 -7.062 -24.819 1.00 80.50 96 TYR A CA 1
ATOM 761 C C . TYR A 1 96 ? 12.656 -7.536 -23.860 1.00 80.50 96 TYR A C 1
ATOM 763 O O . TYR A 1 96 ? 11.470 -7.537 -24.183 1.00 80.50 96 TYR A O 1
ATOM 771 N N . GLU A 1 97 ? 13.084 -7.875 -22.656 1.00 86.62 97 GLU A N 1
ATOM 772 C CA . GLU A 1 97 ? 12.224 -8.357 -21.593 1.00 86.62 97 GLU A CA 1
ATOM 773 C C . GLU A 1 97 ? 12.287 -7.422 -20.396 1.00 86.62 97 GLU A C 1
ATOM 775 O O . GLU A 1 97 ? 13.265 -6.704 -20.171 1.00 86.62 97 GLU A O 1
ATOM 780 N N . VAL A 1 98 ? 11.207 -7.426 -19.629 1.00 87.75 98 VAL A N 1
ATOM 781 C CA . VAL A 1 98 ? 11.119 -6.676 -18.384 1.00 87.75 98 VAL A CA 1
ATOM 782 C C . VAL A 1 98 ? 12.000 -7.369 -17.345 1.00 87.75 98 VAL A C 1
ATOM 784 O O . VAL A 1 98 ? 11.954 -8.589 -17.195 1.00 87.75 98 VAL A O 1
ATOM 787 N N . LYS A 1 99 ? 12.825 -6.603 -16.631 1.00 91.00 99 LYS A N 1
ATOM 788 C CA . LYS A 1 99 ? 13.641 -7.119 -15.529 1.00 91.00 99 LYS A CA 1
ATOM 789 C C . LYS A 1 99 ? 12.736 -7.634 -14.417 1.00 91.00 99 LYS A C 1
ATOM 791 O O . LYS A 1 99 ? 11.709 -7.037 -14.107 1.00 91.00 99 LYS A O 1
ATOM 796 N N . GLU A 1 100 ? 13.166 -8.701 -13.765 1.00 92.56 100 GLU A N 1
ATOM 797 C CA . GLU A 1 100 ? 12.486 -9.212 -12.581 1.00 92.56 100 GLU A CA 1
ATOM 798 C C . GLU A 1 100 ? 12.846 -8.408 -11.327 1.00 92.56 100 GLU A C 1
ATOM 800 O O . GLU A 1 100 ? 13.904 -7.778 -11.247 1.00 92.56 100 GLU A O 1
ATOM 805 N N . ASN A 1 101 ? 11.978 -8.482 -10.313 1.00 95.56 101 ASN A N 1
ATOM 806 C CA . ASN A 1 101 ? 12.187 -7.877 -8.999 1.00 95.56 101 ASN A CA 1
ATOM 807 C C . ASN A 1 101 ? 12.462 -6.363 -9.046 1.00 95.56 101 ASN A C 1
ATOM 809 O O . ASN A 1 101 ? 13.358 -5.850 -8.365 1.00 95.56 101 ASN A O 1
ATOM 813 N N . ILE A 1 102 ? 11.676 -5.654 -9.852 1.00 95.50 102 ILE A N 1
ATOM 814 C CA . ILE A 1 102 ? 11.708 -4.197 -9.974 1.00 95.50 102 ILE A CA 1
ATOM 815 C C . ILE A 1 102 ? 10.353 -3.588 -9.602 1.00 95.50 102 ILE A C 1
ATOM 817 O O . ILE A 1 102 ? 9.325 -4.263 -9.628 1.00 95.50 102 ILE A O 1
ATOM 821 N N . CYS A 1 103 ? 10.364 -2.297 -9.294 1.00 94.62 103 CYS A N 1
ATOM 822 C CA . CYS A 1 103 ? 9.168 -1.469 -9.205 1.00 94.62 103 CYS A CA 1
ATOM 823 C C . CYS A 1 103 ? 8.352 -1.526 -10.502 1.00 94.62 103 CYS A C 1
ATOM 825 O O . CYS A 1 103 ? 8.928 -1.446 -11.594 1.00 94.62 103 CYS A O 1
ATOM 827 N N . ASP A 1 104 ? 7.030 -1.625 -10.378 1.00 91.50 104 ASP A N 1
ATOM 828 C CA . ASP A 1 104 ? 6.118 -1.650 -11.523 1.00 91.50 104 ASP A CA 1
ATOM 829 C C . ASP A 1 104 ? 5.826 -0.244 -12.088 1.00 91.50 104 ASP A C 1
ATOM 831 O O . ASP A 1 104 ? 6.370 0.765 -11.636 1.00 91.50 104 ASP A O 1
ATOM 835 N N . PHE A 1 105 ? 4.992 -0.181 -13.130 1.00 87.44 105 PHE A N 1
ATOM 836 C CA . PHE A 1 105 ? 4.642 1.062 -13.829 1.00 87.44 105 PHE A CA 1
ATOM 837 C C . PHE A 1 105 ? 3.827 2.050 -12.980 1.00 87.44 105 PHE A C 1
ATOM 839 O O . PHE A 1 105 ? 3.783 3.234 -13.309 1.00 87.44 105 PHE A O 1
ATOM 846 N N . LEU A 1 106 ? 3.192 1.580 -11.903 1.00 90.00 106 LEU A N 1
ATOM 847 C CA . LEU A 1 106 ? 2.488 2.409 -10.924 1.00 90.00 106 LEU A CA 1
ATOM 848 C C . LEU A 1 106 ? 3.397 2.801 -9.752 1.00 90.00 106 LEU A C 1
ATOM 850 O O . LEU A 1 106 ? 2.951 3.487 -8.836 1.00 90.00 106 LEU A O 1
ATOM 854 N N . ASN A 1 107 ? 4.681 2.427 -9.808 1.00 91.88 107 ASN A N 1
ATOM 855 C CA . ASN A 1 107 ? 5.646 2.567 -8.721 1.00 91.88 107 ASN A CA 1
ATOM 856 C C . ASN A 1 107 ? 5.235 1.773 -7.469 1.00 91.88 107 ASN A C 1
ATOM 858 O O . ASN A 1 107 ? 5.586 2.134 -6.344 1.00 91.88 107 ASN A O 1
ATOM 862 N N . GLU A 1 108 ? 4.496 0.684 -7.672 1.00 92.50 108 GLU A N 1
ATOM 863 C CA . GLU A 1 108 ? 4.083 -0.256 -6.644 1.00 92.50 108 GLU A CA 1
ATOM 864 C C . GLU A 1 108 ? 4.957 -1.522 -6.677 1.00 92.50 108 GLU A C 1
ATOM 866 O O . GLU A 1 108 ? 5.948 -1.645 -7.413 1.00 92.50 108 GLU A O 1
ATOM 871 N N . SER A 1 109 ? 4.632 -2.463 -5.791 1.00 94.94 109 SER A N 1
ATOM 872 C CA . SER A 1 109 ? 5.434 -3.660 -5.544 1.00 94.94 109 SER A CA 1
ATOM 873 C C . SER A 1 109 ? 4.942 -4.894 -6.314 1.00 94.94 109 SER A C 1
ATOM 875 O O . SER A 1 109 ? 5.418 -5.993 -6.029 1.00 94.94 109 SER A O 1
ATOM 877 N N . MET A 1 110 ? 4.001 -4.784 -7.263 1.00 93.12 110 MET A N 1
ATOM 878 C CA . MET A 1 110 ? 3.388 -5.970 -7.896 1.00 93.12 110 MET A CA 1
ATOM 879 C C . MET A 1 110 ? 4.401 -6.816 -8.669 1.00 93.12 110 MET A C 1
ATOM 881 O O . MET A 1 110 ? 4.288 -8.039 -8.698 1.00 93.12 110 MET A O 1
ATOM 885 N N . MET A 1 111 ? 5.417 -6.177 -9.248 1.00 93.75 111 MET A N 1
ATOM 886 C CA . MET A 1 111 ? 6.513 -6.851 -9.952 1.00 93.75 111 MET A CA 1
ATOM 887 C C . MET A 1 111 ? 7.716 -7.204 -9.065 1.00 93.75 111 MET A C 1
ATOM 889 O O . MET A 1 111 ? 8.675 -7.832 -9.527 1.00 93.75 111 MET A O 1
ATOM 893 N N . CYS A 1 112 ? 7.676 -6.844 -7.782 1.00 95.19 112 CYS A N 1
ATOM 894 C CA . CYS A 1 112 ? 8.653 -7.340 -6.827 1.00 95.19 112 CYS A CA 1
ATOM 895 C C . CYS A 1 112 ? 8.453 -8.839 -6.605 1.00 95.19 112 CYS A C 1
ATOM 897 O O . CYS A 1 112 ? 7.335 -9.342 -6.572 1.00 95.19 112 CYS A O 1
ATOM 899 N N . THR A 1 113 ? 9.542 -9.569 -6.409 1.00 95.56 113 THR A N 1
ATOM 900 C CA . THR A 1 113 ? 9.459 -10.974 -5.994 1.00 95.56 113 THR A CA 1
ATOM 901 C C . THR A 1 113 ? 8.939 -11.079 -4.559 1.00 95.56 113 THR A C 1
ATOM 903 O O . THR A 1 113 ? 8.958 -10.106 -3.802 1.00 95.56 113 THR A O 1
ATOM 906 N N . TYR A 1 114 ? 8.476 -12.271 -4.175 1.00 95.44 114 TYR A N 1
ATOM 907 C CA . TYR A 1 114 ? 7.964 -12.541 -2.831 1.00 95.44 114 TYR A CA 1
ATOM 908 C C . TYR A 1 114 ? 8.907 -12.019 -1.733 1.00 95.44 114 TYR A C 1
ATOM 910 O O . TYR A 1 114 ? 10.103 -12.314 -1.735 1.00 95.44 114 TYR A O 1
ATOM 918 N N . GLY A 1 115 ? 8.355 -11.276 -0.772 1.00 95.44 115 GLY A N 1
ATOM 919 C CA . GLY A 1 115 ? 9.108 -10.715 0.349 1.00 95.44 115 GLY A CA 1
ATOM 920 C C . GLY A 1 115 ? 9.894 -9.446 0.012 1.00 95.44 115 GLY A C 1
ATOM 921 O O . GLY A 1 115 ? 10.705 -9.010 0.832 1.00 95.44 115 GLY A O 1
ATOM 922 N N . ASN A 1 116 ? 9.642 -8.834 -1.149 1.00 97.31 116 ASN A N 1
ATOM 923 C CA . ASN A 1 116 ? 10.213 -7.548 -1.534 1.00 97.31 116 ASN A CA 1
ATOM 924 C C . ASN A 1 116 ? 9.138 -6.478 -1.788 1.00 97.31 116 ASN A C 1
ATOM 926 O O . ASN A 1 116 ? 7.969 -6.774 -2.039 1.00 97.31 116 ASN A O 1
ATOM 930 N N . PHE A 1 117 ? 9.550 -5.216 -1.709 1.00 97.44 117 PHE A N 1
ATOM 931 C CA . PHE A 1 117 ? 8.727 -4.035 -1.934 1.00 97.44 117 PHE A CA 1
ATOM 932 C C . PHE A 1 117 ? 9.452 -3.007 -2.803 1.00 97.44 117 PHE A C 1
ATOM 934 O O . PHE A 1 117 ? 10.683 -2.994 -2.888 1.00 97.44 117 PHE A O 1
ATOM 941 N N . CYS A 1 118 ? 8.684 -2.132 -3.436 1.00 96.62 118 CYS A N 1
ATOM 942 C CA . CYS A 1 118 ? 9.191 -1.032 -4.230 1.00 96.62 118 CYS A CA 1
ATOM 943 C C . CYS A 1 118 ? 9.318 0.244 -3.388 1.00 96.62 118 CYS A C 1
ATOM 945 O O . CYS A 1 118 ? 8.395 0.644 -2.681 1.00 96.62 118 CYS A O 1
ATOM 947 N N . ARG A 1 119 ? 10.465 0.918 -3.521 1.00 92.94 119 ARG A N 1
ATOM 948 C CA . ARG A 1 119 ? 10.675 2.306 -3.094 1.00 92.94 119 ARG A CA 1
ATOM 949 C C . ARG A 1 119 ? 11.462 3.016 -4.187 1.00 92.94 119 ARG A C 1
ATOM 951 O O . ARG A 1 119 ? 12.691 3.053 -4.147 1.00 92.94 119 ARG A O 1
ATOM 958 N N . GLY A 1 120 ? 10.759 3.512 -5.195 1.00 89.75 120 GLY A N 1
ATOM 959 C CA . GLY A 1 120 ? 11.366 4.131 -6.366 1.00 89.75 120 GLY A CA 1
ATOM 960 C C . GLY A 1 120 ? 10.380 4.235 -7.516 1.00 89.75 120 GLY A C 1
ATOM 961 O O . GLY A 1 120 ? 9.179 4.093 -7.321 1.00 89.75 120 GLY A O 1
ATOM 962 N N . THR A 1 121 ? 10.903 4.493 -8.708 1.00 90.94 121 THR A N 1
ATOM 963 C CA . THR A 1 121 ? 10.115 4.504 -9.943 1.00 90.94 121 THR A CA 1
ATOM 964 C C . THR A 1 121 ? 10.247 3.180 -10.689 1.00 90.94 121 THR A C 1
ATOM 966 O O . THR A 1 121 ? 11.144 2.392 -10.366 1.00 90.94 121 THR A O 1
ATOM 969 N N . PHE A 1 122 ? 9.403 2.948 -11.698 1.00 90.00 122 PHE A N 1
ATOM 970 C CA . PHE A 1 122 ? 9.499 1.795 -12.603 1.00 90.00 122 PHE A CA 1
ATOM 971 C C . PHE A 1 122 ? 10.952 1.407 -12.931 1.00 90.00 122 PHE A C 1
ATOM 973 O O . PHE A 1 122 ? 11.782 2.254 -13.272 1.00 90.00 122 PHE A O 1
ATOM 980 N N . GLY A 1 123 ? 11.268 0.117 -12.799 1.00 87.19 123 GLY A N 1
ATOM 981 C CA . GLY A 1 123 ? 12.598 -0.427 -13.082 1.00 87.19 123 GLY A CA 1
ATOM 982 C C . GLY A 1 123 ? 13.662 -0.216 -12.002 1.00 87.19 123 GLY A C 1
ATOM 983 O O . GLY A 1 123 ? 14.761 -0.763 -12.134 1.00 87.19 123 GLY A O 1
ATOM 984 N N . SER A 1 124 ? 13.352 0.505 -10.920 1.00 93.88 124 SER A N 1
ATOM 985 C CA . SER A 1 124 ? 14.177 0.498 -9.705 1.00 93.88 124 SER A CA 1
ATOM 986 C C . SER A 1 124 ? 14.149 -0.888 -9.065 1.00 93.88 124 SER A C 1
ATOM 988 O O . SER A 1 124 ? 13.102 -1.527 -9.028 1.00 93.88 124 SER A O 1
ATOM 990 N N . ALA A 1 125 ? 15.283 -1.349 -8.535 1.00 95.19 125 ALA A N 1
ATOM 991 C CA . ALA A 1 125 ? 15.349 -2.638 -7.853 1.00 95.19 125 ALA A CA 1
ATOM 992 C C . ALA A 1 125 ? 14.478 -2.639 -6.586 1.00 95.19 125 ALA A C 1
ATOM 994 O O . ALA A 1 125 ? 14.528 -1.696 -5.789 1.00 95.19 125 ALA A O 1
ATOM 995 N N . CYS A 1 126 ? 13.711 -3.709 -6.386 1.00 97.06 126 CYS A N 1
ATOM 996 C CA . CYS A 1 126 ? 12.955 -3.895 -5.156 1.00 97.06 126 CYS A CA 1
ATOM 997 C C . CYS A 1 126 ? 13.880 -4.154 -3.962 1.00 97.06 126 CYS A C 1
ATOM 999 O O . CYS A 1 126 ? 14.996 -4.661 -4.093 1.00 97.06 126 CYS A O 1
ATOM 1001 N N . GLN A 1 127 ? 13.388 -3.814 -2.778 1.00 97.56 127 GLN A N 1
ATOM 1002 C CA . GLN A 1 127 ? 14.080 -3.959 -1.501 1.00 97.56 127 GLN A CA 1
ATOM 1003 C C . GLN A 1 127 ? 13.351 -4.979 -0.622 1.00 97.56 127 GLN A C 1
ATOM 1005 O O . GLN A 1 127 ? 12.162 -5.213 -0.800 1.00 97.56 127 GLN A O 1
ATOM 1010 N N . SER A 1 128 ? 14.040 -5.563 0.359 1.00 97.38 128 SER A N 1
ATOM 1011 C CA . SER A 1 128 ? 13.426 -6.501 1.313 1.00 97.38 128 SER A CA 1
ATOM 1012 C C . SER A 1 128 ? 12.311 -5.839 2.122 1.00 97.38 128 SER A C 1
ATOM 1014 O O . SER A 1 128 ? 12.521 -4.760 2.681 1.00 97.38 128 SER A O 1
ATOM 1016 N N . CYS A 1 129 ? 11.170 -6.513 2.295 1.00 97.44 129 CYS A N 1
ATOM 1017 C CA . CYS A 1 129 ? 10.046 -6.000 3.089 1.00 97.44 129 CYS A CA 1
ATOM 1018 C C . CYS A 1 129 ? 10.402 -5.680 4.543 1.00 97.44 129 CYS A C 1
ATOM 1020 O O . CYS A 1 129 ? 9.744 -4.856 5.169 1.00 97.44 129 CYS A O 1
ATOM 1022 N N . SER A 1 130 ? 11.502 -6.225 5.068 1.00 97.00 130 SER A N 1
ATOM 1023 C CA . SER A 1 130 ? 12.034 -5.838 6.379 1.00 97.00 130 SER A CA 1
ATOM 1024 C C . SER A 1 130 ? 12.352 -4.340 6.514 1.00 97.00 130 SER A C 1
ATOM 1026 O O . SER A 1 130 ? 12.508 -3.862 7.633 1.00 97.00 130 SER A O 1
ATOM 1028 N N . ALA A 1 131 ? 12.491 -3.613 5.399 1.00 96.31 131 ALA A N 1
ATOM 1029 C CA . ALA A 1 131 ? 12.802 -2.184 5.359 1.00 96.31 131 ALA A CA 1
ATOM 1030 C C . ALA A 1 131 ? 11.594 -1.284 5.024 1.00 96.31 131 ALA A C 1
ATOM 1032 O O . ALA A 1 131 ? 11.792 -0.083 4.801 1.00 96.31 131 ALA A O 1
ATOM 1033 N N . ILE A 1 132 ? 10.379 -1.843 4.978 1.00 95.12 132 ILE A N 1
ATOM 1034 C CA . ILE A 1 132 ? 9.132 -1.093 4.772 1.00 95.12 132 ILE A CA 1
ATOM 1035 C C . ILE A 1 132 ? 8.926 -0.044 5.866 1.00 95.12 132 ILE A C 1
ATOM 1037 O O . ILE A 1 132 ? 9.276 -0.238 7.033 1.00 95.12 132 ILE A O 1
ATOM 1041 N N . LYS A 1 133 ? 8.334 1.074 5.461 1.00 91.94 133 LYS A N 1
ATOM 1042 C CA . LYS A 1 133 ? 7.872 2.185 6.286 1.00 91.94 133 LYS A CA 1
ATOM 1043 C C . LYS A 1 133 ? 6.369 2.375 6.121 1.00 91.94 133 LYS A C 1
ATOM 1045 O O . LYS A 1 133 ? 5.740 1.788 5.242 1.00 91.94 133 LYS A O 1
ATOM 1050 N N . GLU A 1 134 ? 5.817 3.236 6.968 1.00 88.94 134 GLU A N 1
ATOM 1051 C CA . GLU A 1 134 ? 4.413 3.614 6.890 1.00 88.94 134 GLU A CA 1
ATOM 1052 C C . GLU A 1 134 ? 4.018 4.091 5.482 1.00 88.94 134 GLU A C 1
ATOM 1054 O O . GLU A 1 134 ? 4.753 4.836 4.836 1.00 88.94 134 GLU A O 1
ATOM 1059 N N . GLY A 1 135 ? 2.867 3.620 5.000 1.00 86.62 135 GLY A N 1
ATOM 1060 C CA . GLY A 1 135 ? 2.366 3.854 3.641 1.00 86.62 135 GLY A CA 1
ATOM 1061 C C . GLY A 1 135 ? 2.880 2.887 2.566 1.00 86.62 135 GLY A C 1
ATOM 1062 O O . GLY A 1 135 ? 2.310 2.848 1.481 1.00 86.62 135 GLY A O 1
ATOM 1063 N N . GLU A 1 136 ? 3.895 2.064 2.844 1.00 93.31 136 GLU A N 1
ATOM 1064 C CA . GLU A 1 136 ? 4.465 1.143 1.850 1.00 93.31 136 GLU A CA 1
ATOM 1065 C C . GLU A 1 136 ? 3.871 -0.273 1.949 1.00 93.31 136 GLU A C 1
ATOM 1067 O O . GLU A 1 136 ? 3.364 -0.690 2.998 1.00 93.31 136 GLU A O 1
ATOM 1072 N N . SER A 1 137 ? 3.936 -1.023 0.841 1.00 94.88 137 SER A N 1
ATOM 1073 C CA . SER A 1 137 ? 3.324 -2.353 0.723 1.00 94.88 137 SER A CA 1
ATOM 1074 C C . SER A 1 137 ? 4.296 -3.419 0.231 1.00 94.88 137 SER A C 1
ATOM 1076 O O . SER A 1 137 ? 4.967 -3.248 -0.787 1.00 94.88 137 SER A O 1
ATOM 1078 N N . CYS A 1 138 ? 4.331 -4.546 0.938 1.00 96.69 138 CYS A N 1
ATOM 1079 C CA . CYS A 1 138 ? 5.131 -5.719 0.602 1.00 96.69 138 CYS A CA 1
ATOM 1080 C C . CYS A 1 138 ? 4.427 -6.596 -0.429 1.00 96.69 138 CYS A C 1
ATOM 1082 O O . CYS A 1 138 ? 3.226 -6.820 -0.300 1.00 96.69 138 CYS A O 1
ATOM 1084 N N . ASN A 1 139 ? 5.152 -7.180 -1.382 1.00 95.56 139 ASN A N 1
ATOM 1085 C CA . ASN A 1 139 ? 4.599 -8.259 -2.191 1.00 95.56 139 ASN A CA 1
ATOM 1086 C C . ASN A 1 139 ? 4.690 -9.601 -1.448 1.00 95.56 139 ASN A C 1
ATOM 1088 O O . ASN A 1 139 ? 5.761 -10.203 -1.338 1.00 95.56 139 ASN A O 1
ATOM 1092 N N . CYS A 1 140 ? 3.551 -10.100 -0.972 1.00 93.69 140 CYS A N 1
ATOM 1093 C CA . CYS A 1 140 ? 3.427 -11.395 -0.306 1.00 93.69 140 CYS A CA 1
ATOM 1094 C C . CYS A 1 140 ? 2.903 -12.491 -1.253 1.00 93.69 140 CYS A C 1
ATOM 1096 O O . CYS A 1 140 ? 1.991 -13.233 -0.898 1.00 93.69 140 CYS A O 1
ATOM 1098 N N . GLY A 1 141 ? 3.467 -12.604 -2.460 1.00 87.38 141 GLY A N 1
ATOM 1099 C CA . GLY A 1 141 ? 3.118 -13.670 -3.412 1.00 87.38 141 GLY A CA 1
ATOM 1100 C C . GLY A 1 141 ? 1.964 -13.296 -4.340 1.00 87.38 141 GLY A C 1
ATOM 1101 O O . GLY A 1 141 ? 1.035 -14.073 -4.523 1.00 87.38 141 GLY A O 1
ATOM 1102 N N . GLY A 1 142 ? 2.018 -12.086 -4.896 1.00 86.56 142 GLY A N 1
ATOM 1103 C CA . GLY A 1 142 ? 0.993 -11.507 -5.767 1.00 86.56 142 GLY A CA 1
ATOM 1104 C C . GLY A 1 142 ? -0.062 -10.685 -5.026 1.00 86.56 142 GLY A C 1
ATOM 1105 O O . GLY A 1 142 ? -0.927 -10.095 -5.664 1.00 86.56 142 GLY A O 1
ATOM 1106 N N . ILE A 1 143 ? 0.011 -10.622 -3.693 1.00 90.56 143 ILE A N 1
ATOM 1107 C CA . ILE A 1 143 ? -0.868 -9.798 -2.859 1.00 90.56 143 ILE A CA 1
ATOM 1108 C C . ILE A 1 143 ? -0.024 -8.720 -2.191 1.00 90.56 143 ILE A C 1
ATOM 1110 O O . ILE A 1 143 ? 0.909 -9.032 -1.446 1.00 90.56 143 ILE A O 1
ATOM 1114 N N . LEU A 1 144 ? -0.372 -7.457 -2.434 1.00 93.69 144 LEU A N 1
ATOM 1115 C CA . LEU A 1 144 ? 0.240 -6.330 -1.742 1.00 93.69 144 LEU A CA 1
ATOM 1116 C C . LEU A 1 144 ? -0.281 -6.249 -0.309 1.00 93.69 144 LEU A C 1
ATOM 1118 O O . LEU A 1 144 ? -1.480 -6.128 -0.072 1.00 93.69 144 LEU A O 1
ATOM 1122 N N . GLN A 1 145 ? 0.638 -6.329 0.645 1.00 94.69 145 GLN A N 1
ATOM 1123 C CA . GLN A 1 145 ? 0.362 -6.281 2.073 1.00 94.69 145 GLN A CA 1
ATOM 1124 C C . GLN A 1 145 ? 0.939 -4.984 2.651 1.00 94.69 145 GLN A C 1
ATOM 1126 O O . GLN A 1 145 ? 2.160 -4.893 2.846 1.00 94.69 145 GLN A O 1
ATOM 1131 N N . PRO A 1 146 ? 0.098 -3.967 2.907 1.00 93.19 146 PRO A N 1
ATOM 1132 C CA . PRO A 1 146 ? 0.553 -2.719 3.498 1.00 93.19 146 PRO A CA 1
ATOM 1133 C C . PRO A 1 146 ? 1.104 -2.978 4.899 1.00 93.19 146 PRO A C 1
ATOM 1135 O O . PRO A 1 146 ? 0.582 -3.809 5.642 1.00 93.19 146 PRO A O 1
ATOM 1138 N N . GLN A 1 147 ? 2.159 -2.255 5.273 1.00 93.50 147 GLN A N 1
ATOM 1139 C CA . GLN A 1 147 ? 2.728 -2.272 6.632 1.00 93.50 147 GLN A CA 1
ATOM 1140 C C . GLN A 1 147 ? 3.306 -3.622 7.084 1.00 93.50 147 GLN A C 1
ATOM 1142 O O . GLN A 1 147 ? 3.660 -3.792 8.254 1.00 93.50 147 GLN A O 1
ATOM 1147 N N . CYS A 1 148 ? 3.432 -4.579 6.166 1.00 95.88 148 CYS A N 1
ATOM 1148 C CA . CYS A 1 148 ? 3.915 -5.917 6.448 1.00 95.88 148 CYS A CA 1
ATOM 1149 C C . CYS A 1 148 ? 5.424 -6.031 6.231 1.00 95.88 148 CYS A C 1
ATOM 1151 O O . CYS A 1 148 ? 5.899 -5.895 5.109 1.00 95.88 148 CYS A O 1
ATOM 1153 N N . ILE A 1 149 ? 6.182 -6.355 7.279 1.00 97.12 149 ILE A N 1
ATOM 1154 C CA . ILE A 1 149 ? 7.636 -6.562 7.179 1.00 97.12 149 ILE A CA 1
ATOM 1155 C C . ILE A 1 149 ? 8.029 -8.021 6.955 1.00 97.12 149 ILE A C 1
ATOM 1157 O O . ILE A 1 149 ? 9.187 -8.306 6.650 1.00 97.12 149 ILE A O 1
ATOM 1161 N N . GLN A 1 150 ? 7.088 -8.953 7.126 1.00 96.31 150 GLN A N 1
ATOM 1162 C CA . GLN A 1 150 ? 7.325 -10.377 6.917 1.00 96.31 150 GLN A CA 1
ATOM 1163 C C . GLN A 1 150 ? 6.047 -11.103 6.494 1.00 96.31 150 GLN A C 1
ATOM 1165 O O . GLN A 1 150 ? 5.044 -11.083 7.210 1.00 96.31 150 GLN A O 1
ATOM 1170 N N . CYS A 1 151 ? 6.119 -11.801 5.363 1.00 94.12 151 CYS A N 1
ATOM 1171 C CA . CYS A 1 151 ? 5.028 -12.599 4.811 1.00 94.12 151 CYS A CA 1
ATOM 1172 C C . CYS A 1 151 ? 5.173 -14.091 5.138 1.00 94.12 151 CYS A C 1
ATOM 1174 O O . CYS A 1 151 ? 6.274 -14.607 5.353 1.00 94.12 151 CYS A O 1
ATOM 1176 N N . SER A 1 152 ? 4.049 -14.790 5.052 1.00 91.62 152 SER A N 1
ATOM 1177 C CA . SER A 1 152 ? 3.934 -16.234 4.853 1.00 91.62 152 SER A CA 1
ATOM 1178 C C . SER A 1 152 ? 3.113 -16.522 3.589 1.00 91.62 152 SER A C 1
ATOM 1180 O O . SER A 1 152 ? 2.601 -15.602 2.951 1.00 91.62 152 SER A O 1
ATOM 1182 N N . ALA A 1 153 ? 2.914 -17.803 3.268 1.00 85.19 153 ALA A N 1
ATOM 1183 C CA . ALA A 1 153 ? 2.049 -18.224 2.163 1.00 85.19 153 ALA A CA 1
ATOM 1184 C C . ALA A 1 153 ? 0.580 -17.771 2.305 1.00 85.19 153 ALA A C 1
ATOM 1186 O O . ALA A 1 153 ? -0.145 -17.749 1.317 1.00 85.19 153 ALA A O 1
ATOM 1187 N N . THR A 1 154 ? 0.124 -17.428 3.515 1.00 85.38 154 THR A N 1
ATOM 1188 C CA . THR A 1 154 ? -1.272 -17.050 3.797 1.00 85.38 154 THR A CA 1
ATOM 1189 C C . THR A 1 154 ? -1.466 -15.551 4.049 1.00 85.38 154 THR A C 1
ATOM 1191 O O . THR A 1 154 ? -2.586 -15.126 4.331 1.00 85.38 154 THR A O 1
ATOM 1194 N N . GLY A 1 155 ? -0.402 -14.746 3.943 1.00 88.69 155 GLY A N 1
ATOM 1195 C CA . GLY A 1 155 ? -0.417 -13.297 4.160 1.00 88.69 155 GLY A CA 1
ATOM 1196 C C . GLY A 1 155 ? 0.607 -12.845 5.201 1.00 88.69 155 GLY A C 1
ATOM 1197 O O . GLY A 1 155 ? 1.615 -13.520 5.431 1.00 88.69 155 GLY A O 1
ATOM 1198 N N . CYS A 1 156 ? 0.380 -11.689 5.819 1.00 94.06 156 CYS A N 1
ATOM 1199 C CA . CYS A 1 156 ? 1.336 -11.077 6.730 1.00 94.06 156 CYS A CA 1
ATOM 1200 C C . CYS A 1 156 ? 1.444 -11.801 8.078 1.00 94.06 156 CYS A C 1
ATOM 1202 O O . CYS A 1 156 ? 0.435 -12.109 8.706 1.00 94.06 156 CYS A O 1
ATOM 1204 N N . ILE A 1 157 ? 2.675 -12.008 8.557 1.00 95.00 157 ILE A N 1
ATOM 1205 C CA . ILE A 1 157 ? 2.965 -12.593 9.880 1.00 95.00 157 ILE A CA 1
ATOM 1206 C C . ILE A 1 157 ? 3.728 -11.646 10.807 1.00 95.00 157 ILE A C 1
ATOM 1208 O O . ILE A 1 157 ? 3.896 -11.949 11.988 1.00 95.00 157 ILE A O 1
ATOM 1212 N N . LYS A 1 158 ? 4.187 -10.497 10.299 1.00 94.38 158 LYS A N 1
ATOM 1213 C CA . LYS A 1 158 ? 4.812 -9.458 11.117 1.00 94.38 158 LYS A CA 1
ATOM 1214 C C . LYS A 1 158 ? 4.640 -8.083 10.485 1.00 94.38 158 LYS A C 1
ATOM 1216 O O . LYS A 1 158 ? 4.965 -7.901 9.314 1.00 94.38 158 LYS A O 1
ATOM 1221 N N . CYS A 1 159 ? 4.202 -7.119 11.286 1.00 92.69 159 CYS A N 1
ATOM 1222 C CA . CYS A 1 159 ? 3.976 -5.739 10.866 1.00 92.69 159 CYS A CA 1
ATOM 1223 C C . CYS A 1 159 ? 5.101 -4.803 11.324 1.00 92.69 159 CYS A C 1
ATOM 1225 O O . CYS A 1 159 ? 5.890 -5.161 12.205 1.00 92.69 159 CYS A O 1
ATOM 1227 N N . ILE A 1 160 ? 5.172 -3.604 10.739 1.00 91.44 160 ILE A N 1
ATOM 1228 C CA . ILE A 1 160 ? 5.977 -2.507 11.294 1.00 91.44 160 ILE A CA 1
ATOM 1229 C C . ILE A 1 160 ? 5.498 -2.143 12.710 1.00 91.44 160 ILE A C 1
ATOM 1231 O O . ILE A 1 160 ? 4.392 -2.485 13.130 1.00 91.44 160 ILE A O 1
ATOM 1235 N N . SER A 1 161 ? 6.340 -1.422 13.450 1.00 85.81 161 SER A N 1
ATOM 1236 C CA . SER A 1 161 ? 6.000 -0.927 14.789 1.00 85.81 161 SER A CA 1
ATOM 1237 C C . SER A 1 161 ? 4.705 -0.103 14.778 1.00 85.81 161 SER A C 1
ATOM 1239 O O . SER A 1 161 ? 4.508 0.716 13.886 1.00 85.81 161 SER A O 1
ATOM 1241 N N . GLY A 1 162 ? 3.842 -0.302 15.780 1.00 78.38 162 GLY A N 1
ATOM 1242 C CA . GLY A 1 162 ? 2.533 0.363 15.894 1.00 78.38 162 GLY A CA 1
ATOM 1243 C C . GLY A 1 162 ? 1.373 -0.382 15.221 1.00 78.38 162 GLY A C 1
ATOM 1244 O O . GLY A 1 162 ? 0.216 -0.077 15.498 1.00 78.38 162 GLY A O 1
ATOM 1245 N N . TYR A 1 163 ? 1.669 -1.398 14.407 1.00 84.81 163 TYR A N 1
ATOM 1246 C CA . TYR A 1 163 ? 0.681 -2.252 13.750 1.00 84.81 163 TYR A CA 1
ATOM 1247 C C . TYR A 1 163 ? 0.734 -3.674 14.316 1.00 84.81 163 TYR A C 1
ATOM 1249 O O . TYR A 1 163 ? 1.780 -4.145 14.768 1.00 84.81 163 TYR A O 1
ATOM 1257 N N . GLN A 1 164 ? -0.387 -4.388 14.250 1.00 81.69 164 GLN A N 1
ATOM 1258 C CA . GLN A 1 164 ? -0.472 -5.797 14.628 1.00 81.69 164 GLN A CA 1
ATOM 1259 C C . GLN A 1 164 ? -1.063 -6.662 13.528 1.00 81.69 164 GLN A C 1
ATOM 1261 O O . GLN A 1 164 ? -1.836 -6.193 12.695 1.00 81.69 164 GLN A O 1
ATOM 1266 N N . VAL A 1 165 ? -0.707 -7.945 13.564 1.00 85.69 165 VAL A N 1
ATOM 1267 C CA . VAL A 1 165 ? -1.244 -8.942 12.645 1.00 85.69 165 VAL A CA 1
ATOM 1268 C C . VAL A 1 165 ? -2.635 -9.350 13.110 1.00 85.69 165 VAL A C 1
ATOM 1270 O O . VAL A 1 165 ? -2.802 -9.864 14.213 1.00 85.69 165 VAL A O 1
ATOM 1273 N N . TYR A 1 166 ? -3.623 -9.181 12.242 1.00 8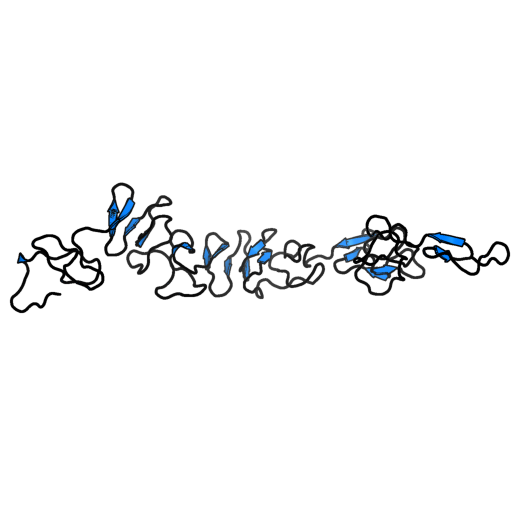1.12 166 TYR A N 1
ATOM 1274 C CA . TYR A 1 166 ? -4.977 -9.683 12.429 1.00 81.12 166 TYR A CA 1
ATOM 1275 C C . TYR A 1 166 ? -5.479 -10.262 11.115 1.00 81.12 166 TYR A C 1
ATOM 1277 O O . TYR A 1 166 ? -5.457 -9.586 10.088 1.00 81.12 166 TYR A O 1
ATOM 1285 N N . GLN A 1 167 ? -5.906 -11.528 11.136 1.00 84.19 167 GLN A N 1
ATOM 1286 C CA . GLN A 1 167 ? -6.333 -12.251 9.930 1.00 84.19 167 GLN A CA 1
ATOM 1287 C C . GLN A 1 167 ? -5.340 -12.084 8.762 1.00 84.19 167 GLN A C 1
ATOM 1289 O O . GLN A 1 167 ? -5.733 -11.821 7.630 1.00 84.19 167 GLN A O 1
ATOM 1294 N N . ASN A 1 168 ? -4.041 -12.204 9.061 1.00 88.75 168 ASN A N 1
ATOM 1295 C CA . ASN A 1 168 ? -2.924 -12.060 8.119 1.00 88.75 168 ASN A CA 1
ATOM 1296 C C . ASN A 1 168 ? -2.781 -10.675 7.454 1.00 88.75 168 ASN A C 1
ATOM 1298 O O . ASN A 1 168 ? -2.106 -10.562 6.433 1.00 88.75 168 ASN A O 1
ATOM 1302 N N . ASN A 1 169 ? -3.376 -9.627 8.027 1.00 86.44 169 ASN A N 1
ATOM 1303 C CA . ASN A 1 169 ? -3.210 -8.240 7.594 1.00 86.44 169 ASN A CA 1
ATOM 1304 C C . ASN A 1 169 ? -2.641 -7.394 8.734 1.00 86.44 169 ASN A C 1
ATOM 1306 O O . ASN A 1 169 ? -2.834 -7.712 9.909 1.00 86.44 169 ASN A O 1
ATOM 1310 N N . CYS A 1 170 ? -1.964 -6.303 8.388 1.00 87.38 170 CYS A N 1
ATOM 1311 C CA . CYS A 1 170 ? -1.488 -5.334 9.364 1.00 87.38 170 CYS A CA 1
ATOM 1312 C C . CYS A 1 170 ? -2.537 -4.263 9.621 1.00 87.38 170 CYS A C 1
ATOM 1314 O O . CYS A 1 170 ? -2.940 -3.544 8.711 1.00 87.38 170 CYS A O 1
ATOM 1316 N N . ILE A 1 171 ? -2.949 -4.149 10.878 1.00 81.81 171 ILE A N 1
ATOM 1317 C CA . ILE A 1 171 ? -3.943 -3.178 11.328 1.00 81.81 171 ILE A CA 1
ATOM 1318 C C . ILE A 1 171 ? -3.367 -2.299 12.437 1.00 81.81 171 ILE A C 1
ATOM 1320 O O . ILE A 1 171 ? -2.512 -2.735 13.212 1.00 81.81 171 ILE A O 1
ATOM 1324 N N . SER A 1 172 ? -3.876 -1.081 12.541 1.00 80.75 172 SER A N 1
ATOM 1325 C CA . SER A 1 172 ? -3.633 -0.166 13.652 1.00 80.75 172 SER A CA 1
ATOM 1326 C C . SER A 1 172 ? -4.923 0.567 14.003 1.00 80.75 172 SER A C 1
ATOM 1328 O O . SER A 1 172 ? -5.858 0.599 13.202 1.00 80.75 172 SER A O 1
ATOM 1330 N N . GLY A 1 173 ? -4.988 1.141 15.204 1.00 68.81 173 GLY A N 1
ATOM 1331 C CA . GLY A 1 173 ? -6.109 1.980 15.611 1.00 68.81 173 GLY A CA 1
ATOM 1332 C C . GLY A 1 173 ? -5.638 3.335 16.124 1.00 68.81 173 GLY A C 1
ATOM 1333 O O . GLY A 1 173 ? -4.765 3.400 16.985 1.00 68.81 173 GLY A O 1
ATOM 1334 N N . ALA A 1 174 ? -6.246 4.411 15.622 1.00 63.19 174 ALA A N 1
ATOM 1335 C CA . ALA A 1 174 ? -6.188 5.747 16.228 1.00 63.19 174 ALA A CA 1
ATOM 1336 C C . ALA A 1 174 ? -7.268 5.928 17.319 1.00 63.19 174 ALA A C 1
ATOM 1338 O O . ALA A 1 174 ? -7.170 6.784 18.192 1.00 63.19 174 ALA A O 1
ATOM 1339 N N . SER A 1 175 ? -8.316 5.106 17.262 1.00 71.50 175 SER A N 1
ATOM 1340 C CA . SER A 1 175 ? -9.389 4.968 18.248 1.00 71.50 175 SER A CA 1
ATOM 1341 C C . SER A 1 175 ? -9.860 3.514 18.295 1.00 71.50 175 SER A C 1
ATOM 1343 O O . SER A 1 175 ? -9.629 2.757 17.346 1.00 71.50 175 SER A O 1
ATOM 1345 N N . SER A 1 176 ? -10.574 3.116 19.351 1.00 74.25 176 SER A N 1
ATOM 1346 C CA . SER A 1 176 ? -11.103 1.752 19.429 1.00 74.25 176 SER A CA 1
ATOM 1347 C C . SER A 1 176 ? -11.948 1.374 18.210 1.00 74.25 176 SER A C 1
ATOM 1349 O O . SER A 1 176 ? -11.829 0.255 17.746 1.00 74.25 176 SER A O 1
ATOM 1351 N N . ASN A 1 177 ? -12.704 2.300 17.611 1.00 72.00 177 ASN A N 1
ATOM 1352 C CA . ASN A 1 177 ? -13.516 2.011 16.418 1.00 72.00 177 ASN A CA 1
ATOM 1353 C C . ASN A 1 177 ? -12.695 1.751 15.144 1.00 72.00 177 ASN A C 1
ATOM 1355 O O . ASN A 1 177 ? -13.205 1.158 14.200 1.00 72.00 177 ASN A O 1
ATOM 1359 N N . SER A 1 178 ? -11.435 2.191 15.100 1.00 74.94 178 SER A N 1
ATOM 1360 C CA . SER A 1 178 ? -10.514 1.886 13.992 1.00 74.94 178 SER A CA 1
ATOM 1361 C C . SER A 1 178 ? -9.742 0.579 14.183 1.00 74.94 178 SER A C 1
ATOM 1363 O O . SER A 1 178 ? -9.081 0.118 13.260 1.00 74.94 178 SER A O 1
ATOM 1365 N N . CYS A 1 179 ? -9.830 -0.033 15.365 1.00 79.19 179 CYS A N 1
ATOM 1366 C CA . CYS A 1 179 ? -9.261 -1.348 15.617 1.00 79.19 179 CYS A CA 1
ATOM 1367 C C . CYS A 1 179 ? -10.095 -2.455 14.954 1.00 79.19 179 CYS A C 1
ATOM 1369 O O . CYS A 1 179 ? -11.293 -2.289 14.711 1.00 79.19 179 CYS A O 1
ATOM 1371 N N . ALA A 1 180 ? -9.487 -3.619 14.707 1.00 82.38 180 ALA A N 1
ATOM 1372 C CA . ALA A 1 180 ? -10.235 -4.773 14.215 1.00 82.38 180 ALA A CA 1
ATOM 1373 C C . ALA A 1 180 ? -11.228 -5.311 15.244 1.00 82.38 180 ALA A C 1
ATOM 1375 O O . ALA A 1 180 ? -11.110 -5.078 16.450 1.00 82.38 180 ALA A O 1
ATOM 1376 N N . PHE A 1 181 ? -12.180 -6.093 14.739 1.00 85.38 181 PHE A N 1
ATOM 1377 C CA . PHE A 1 181 ? -13.202 -6.739 15.545 1.00 85.38 181 PHE A CA 1
ATOM 1378 C C . PHE A 1 181 ? -12.581 -7.542 16.700 1.00 85.38 181 PHE A C 1
ATOM 1380 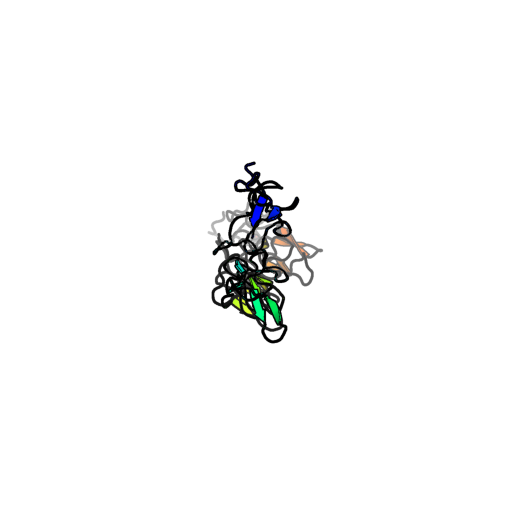O O . PHE A 1 181 ? -11.634 -8.299 16.480 1.00 85.38 181 PHE A O 1
ATOM 1387 N N . TYR A 1 182 ? -13.138 -7.386 17.907 1.00 87.50 182 TYR A N 1
ATOM 1388 C CA . TYR A 1 182 ? -12.613 -7.902 19.186 1.00 87.50 182 TYR A CA 1
ATOM 1389 C C . TYR A 1 182 ? -11.368 -7.202 19.752 1.00 87.50 182 TYR A C 1
ATOM 1391 O O . TYR A 1 182 ? -10.783 -7.718 20.703 1.00 87.50 182 TYR A O 1
ATOM 1399 N N . THR A 1 183 ? -10.974 -6.030 19.249 1.00 87.44 183 THR A N 1
ATOM 1400 C CA . THR A 1 183 ? -9.830 -5.280 19.802 1.00 87.44 183 THR A CA 1
ATOM 1401 C C . THR A 1 183 ? -10.169 -3.817 20.094 1.00 87.44 183 THR A C 1
ATOM 1403 O O . THR A 1 183 ? -11.207 -3.309 19.664 1.00 87.44 183 THR A O 1
ATOM 1406 N N . TYR A 1 184 ? -9.328 -3.137 20.875 1.00 87.56 184 TYR A N 1
ATOM 1407 C CA . TYR A 1 184 ? -9.544 -1.752 21.301 1.00 87.56 184 TYR A CA 1
ATOM 1408 C C . TYR A 1 184 ? -8.224 -0.988 21.514 1.00 87.56 184 TYR A C 1
ATOM 1410 O O . TYR A 1 184 ? -7.172 -1.603 21.677 1.00 87.56 184 TYR A O 1
ATOM 1418 N N . CYS A 1 185 ? -8.255 0.350 21.521 1.00 83.38 185 CYS A N 1
ATOM 1419 C CA . CYS A 1 185 ? -7.056 1.173 21.753 1.00 83.38 185 CYS A CA 1
ATOM 1420 C C . CYS A 1 185 ? -6.750 1.341 23.247 1.00 83.38 185 CYS A C 1
ATOM 1422 O O . CYS A 1 185 ? -7.659 1.502 24.064 1.00 83.38 185 CYS A O 1
ATOM 1424 N N . HIS A 1 186 ? -5.467 1.414 23.608 1.00 78.88 186 HIS A N 1
ATOM 1425 C CA . HIS A 1 186 ? -5.058 1.704 24.984 1.00 78.88 186 HIS A CA 1
ATOM 1426 C C . HIS A 1 186 ? -5.632 3.059 25.475 1.00 78.88 186 HIS A C 1
ATOM 1428 O O . HIS A 1 186 ? -5.765 4.007 24.694 1.00 78.88 186 HIS A O 1
ATOM 1434 N N . PRO A 1 187 ? -5.988 3.198 26.767 1.00 68.94 187 PRO A N 1
ATOM 1435 C CA . PRO A 1 187 ? -6.311 4.494 27.361 1.00 68.94 187 PRO A CA 1
ATOM 1436 C C . PRO A 1 187 ? -5.257 5.565 27.052 1.00 68.94 187 PRO A C 1
ATOM 1438 O O . PRO A 1 187 ? -4.069 5.342 27.280 1.00 68.94 187 PRO A O 1
ATOM 1441 N N . GLY A 1 188 ? -5.706 6.724 26.555 1.00 62.75 188 GLY A N 1
ATOM 1442 C CA . GLY A 1 188 ? -4.862 7.897 26.301 1.00 62.75 188 GLY A CA 1
ATOM 1443 C C . GLY A 1 188 ? -4.105 7.910 24.969 1.00 62.75 188 GLY A C 1
ATOM 1444 O O . GLY A 1 188 ? -3.360 8.858 24.722 1.00 62.75 188 GLY A O 1
ATOM 1445 N N . SER A 1 189 ? -4.288 6.909 24.107 1.00 63.31 189 SER A N 1
ATOM 1446 C CA . SER A 1 189 ? -3.654 6.868 22.786 1.00 63.31 189 SER A CA 1
ATOM 1447 C C . SER A 1 189 ? -4.124 8.021 21.892 1.00 63.31 189 SER A C 1
ATOM 1449 O O . SER A 1 189 ? -5.323 8.247 21.747 1.00 63.31 189 SER A O 1
ATOM 1451 N N . ARG A 1 190 ? -3.168 8.761 21.313 1.00 58.25 190 ARG A N 1
ATOM 1452 C CA . ARG A 1 190 ? -3.412 9.856 20.353 1.00 58.25 190 ARG A CA 1
ATOM 1453 C C . ARG A 1 190 ? -2.846 9.585 18.951 1.00 58.25 190 ARG A C 1
ATOM 1455 O O . ARG A 1 190 ? -3.167 10.336 18.040 1.00 58.25 190 ARG A O 1
ATOM 1462 N N . ASP A 1 191 ? -2.072 8.509 18.796 1.00 62.91 191 ASP A N 1
ATOM 1463 C CA . ASP A 1 191 ? -1.372 8.118 17.564 1.00 62.91 191 ASP A CA 1
ATOM 1464 C C . ASP A 1 191 ? -1.703 6.663 17.174 1.00 62.91 191 ASP A C 1
ATOM 1466 O O . ASP A 1 191 ? -2.446 5.984 17.886 1.00 62.91 191 ASP A O 1
ATOM 1470 N N . VAL A 1 192 ? -1.134 6.180 16.059 1.00 64.94 192 VAL A N 1
ATOM 1471 C CA . VAL A 1 192 ? -1.172 4.772 15.620 1.00 64.94 192 VAL A CA 1
ATOM 1472 C C . VAL A 1 192 ? -0.639 3.876 16.739 1.00 64.94 192 VAL A C 1
ATOM 1474 O O . VAL A 1 192 ? 0.569 3.774 16.962 1.00 64.94 192 VAL A O 1
ATOM 1477 N N . VAL A 1 193 ? -1.554 3.228 17.457 1.00 69.44 193 VAL A N 1
ATOM 1478 C CA . VAL A 1 193 ? -1.223 2.291 18.528 1.00 69.44 193 VAL A CA 1
ATOM 1479 C C . VAL A 1 193 ? -1.634 0.878 18.166 1.00 69.44 193 VAL A C 1
ATOM 1481 O O . VAL A 1 193 ? -2.625 0.632 17.472 1.00 69.44 193 VAL A O 1
ATOM 1484 N N . GLN A 1 194 ? -0.877 -0.063 18.720 1.00 74.75 194 GLN A N 1
ATOM 1485 C CA . GLN A 1 194 ? -1.262 -1.457 18.725 1.00 74.75 194 GLN A CA 1
ATOM 1486 C C . GLN A 1 194 ? -2.567 -1.610 19.516 1.00 74.75 194 GLN A C 1
ATOM 1488 O O . GLN A 1 194 ? -2.629 -1.283 20.704 1.00 74.75 194 GLN A O 1
ATOM 1493 N N . CYS A 1 195 ? -3.611 -2.098 18.848 1.00 82.38 195 CYS A N 1
ATOM 1494 C CA . CYS A 1 195 ? -4.852 -2.451 19.521 1.00 82.38 195 CYS A CA 1
ATOM 1495 C C . CYS A 1 195 ? -4.637 -3.691 20.396 1.00 82.38 195 CYS A C 1
ATOM 1497 O O . CYS A 1 195 ? -3.777 -4.518 20.124 1.00 82.38 195 CYS A O 1
ATOM 1499 N N . ILE A 1 196 ? -5.422 -3.833 21.452 1.00 84.50 196 ILE A N 1
ATOM 1500 C CA . ILE A 1 196 ? -5.345 -4.952 22.394 1.00 84.50 196 ILE A CA 1
ATOM 1501 C C . ILE A 1 196 ? -6.671 -5.700 22.430 1.00 84.50 196 ILE A C 1
ATOM 1503 O O . ILE A 1 196 ? -7.723 -5.114 22.169 1.00 84.50 196 ILE A O 1
ATOM 1507 N N . ASP A 1 197 ? -6.614 -6.994 22.734 1.00 88.69 197 ASP A N 1
ATOM 1508 C CA . ASP A 1 197 ? -7.797 -7.850 22.759 1.00 88.69 197 ASP A CA 1
ATOM 1509 C C . ASP A 1 197 ? -8.807 -7.401 23.815 1.00 88.69 197 ASP A C 1
ATOM 1511 O O . ASP A 1 197 ? -8.477 -6.991 24.932 1.00 88.69 197 ASP A O 1
ATOM 1515 N N . CYS A 1 198 ? -10.075 -7.517 23.450 1.00 90.88 198 CYS A N 1
ATOM 1516 C CA . CYS A 1 198 ? -11.194 -7.259 24.330 1.00 90.88 198 CYS A CA 1
ATOM 1517 C C . CYS A 1 198 ? -11.322 -8.341 25.396 1.00 90.88 198 CYS A C 1
ATOM 1519 O O . CYS A 1 198 ? -11.440 -9.529 25.100 1.00 90.88 198 CYS A O 1
ATOM 1521 N N . THR A 1 199 ? -11.356 -7.919 26.655 1.00 91.56 199 THR A N 1
ATOM 1522 C CA . THR A 1 199 ? -11.487 -8.794 27.819 1.00 91.56 199 THR A CA 1
ATOM 1523 C C . THR A 1 199 ? -12.498 -8.210 28.800 1.00 91.56 199 THR A C 1
ATOM 1525 O O . THR A 1 199 ? -12.885 -7.047 28.713 1.00 91.56 199 THR A O 1
ATOM 1528 N N . ALA A 1 200 ? -12.895 -8.993 29.803 1.00 88.19 200 ALA A N 1
ATOM 1529 C CA . ALA A 1 200 ? -13.785 -8.520 30.867 1.00 88.19 200 ALA A CA 1
ATOM 1530 C C . ALA A 1 200 ? -13.195 -7.372 31.720 1.00 88.19 200 ALA A C 1
ATOM 1532 O O . ALA A 1 200 ? -13.891 -6.820 32.568 1.00 88.19 200 ALA A O 1
ATOM 1533 N N . VAL A 1 201 ? -11.922 -7.014 31.516 1.00 88.19 201 VAL A N 1
ATOM 1534 C CA . VAL A 1 201 ? -11.238 -5.906 32.200 1.00 88.19 201 VAL A CA 1
ATOM 1535 C C . VAL A 1 201 ? -10.829 -4.779 31.246 1.00 88.19 201 VAL A C 1
ATOM 1537 O O . VAL A 1 201 ? -10.097 -3.875 31.649 1.00 88.19 201 VAL A O 1
ATOM 1540 N N . SER A 1 202 ? -11.306 -4.799 29.995 1.00 88.56 202 SER A N 1
ATOM 1541 C CA . SER A 1 202 ? -11.068 -3.722 29.032 1.00 88.56 202 SER A CA 1
ATOM 1542 C C . SER A 1 202 ? -11.531 -2.378 29.592 1.00 88.56 202 SER A C 1
ATOM 1544 O O . SER A 1 202 ? -12.655 -2.250 30.083 1.00 88.56 202 SER A O 1
ATOM 1546 N N . GLN A 1 203 ? -10.638 -1.385 29.539 1.00 82.88 203 GLN A N 1
ATOM 1547 C CA . GLN A 1 203 ? -10.872 -0.053 30.111 1.00 82.88 203 GLN A CA 1
ATOM 1548 C C . GLN A 1 203 ? -11.563 0.915 29.143 1.00 82.88 203 GLN A C 1
ATOM 1550 O O . GLN A 1 203 ? -12.262 1.819 29.589 1.00 82.88 203 GLN A O 1
ATOM 1555 N N . ASN A 1 204 ? -11.388 0.718 27.834 1.00 86.62 204 ASN A N 1
ATOM 1556 C CA . ASN A 1 204 ? -12.111 1.450 26.796 1.00 86.62 204 ASN A CA 1
ATOM 1557 C C . ASN A 1 204 ? -13.100 0.514 26.099 1.00 86.62 204 ASN A C 1
ATOM 1559 O O . ASN A 1 204 ? -12.989 -0.709 26.200 1.00 86.62 204 ASN A O 1
ATOM 1563 N N . TYR A 1 205 ? -14.045 1.102 25.365 1.00 89.06 205 TYR A N 1
ATOM 1564 C CA . TYR A 1 205 ? -14.977 0.331 24.556 1.00 89.06 205 TYR A CA 1
ATOM 1565 C C . TYR A 1 205 ? -14.253 -0.394 23.420 1.00 89.06 205 TYR A C 1
ATOM 1567 O O . TYR A 1 205 ? -13.258 0.090 22.879 1.00 89.06 205 TYR A O 1
ATOM 1575 N N . CYS A 1 206 ? -14.774 -1.560 23.081 1.00 91.44 206 CYS A N 1
ATOM 1576 C CA . CYS A 1 206 ? -14.258 -2.475 22.085 1.00 91.44 206 CYS A CA 1
ATOM 1577 C C . CYS A 1 206 ? -14.804 -2.211 20.689 1.00 91.44 206 CYS A C 1
ATOM 1579 O O . CYS A 1 206 ? -15.959 -1.820 20.537 1.00 91.44 206 CYS A O 1
ATOM 1581 N N . SER A 1 207 ? -13.995 -2.501 19.667 1.00 90.50 207 SER A N 1
ATOM 1582 C CA . SER A 1 207 ? -14.442 -2.500 18.275 1.00 90.50 207 SER A CA 1
ATOM 1583 C C . SER A 1 207 ? -15.349 -3.701 18.021 1.00 90.50 207 SER A C 1
ATOM 1585 O O . SER A 1 207 ? -14.898 -4.787 17.652 1.00 90.50 207 SER A O 1
ATOM 1587 N N . CYS A 1 208 ? -16.642 -3.533 18.285 1.00 90.25 208 CYS A N 1
ATOM 1588 C CA . CYS A 1 208 ? -17.648 -4.582 18.107 1.00 90.25 208 CYS A CA 1
ATOM 1589 C C . CYS A 1 208 ? -18.695 -4.230 17.039 1.00 90.25 208 CYS A C 1
ATOM 1591 O O . CYS A 1 208 ? -19.608 -5.017 16.787 1.00 90.25 208 CYS A O 1
ATOM 1593 N N . GLY A 1 209 ? -18.607 -3.031 16.456 1.00 86.75 209 GLY A N 1
ATOM 1594 C CA . GLY A 1 209 ? -19.654 -2.427 15.623 1.00 86.75 209 GLY A CA 1
ATOM 1595 C C . GLY A 1 209 ? -20.848 -1.873 16.417 1.00 86.75 209 GLY A C 1
ATOM 1596 O O . GLY A 1 209 ? -21.595 -1.056 15.893 1.00 86.75 209 GLY A O 1
ATOM 1597 N N . ALA A 1 210 ? -20.997 -2.273 17.684 1.00 89.81 210 ALA A N 1
ATOM 1598 C CA . ALA A 1 210 ? -21.888 -1.657 18.664 1.00 89.81 210 ALA A CA 1
ATOM 1599 C C . ALA A 1 210 ? -21.081 -0.808 19.661 1.00 89.81 210 ALA A C 1
ATOM 1601 O O . ALA A 1 210 ? -19.938 -1.142 19.988 1.00 89.81 210 ALA A O 1
ATOM 1602 N N . ASP A 1 211 ? -21.681 0.281 20.143 1.00 90.81 211 ASP A N 1
ATOM 1603 C CA . ASP A 1 211 ? -21.027 1.226 21.050 1.00 90.81 211 ASP A CA 1
ATOM 1604 C C . ASP A 1 211 ? -20.981 0.717 22.496 1.00 90.81 211 ASP A C 1
ATOM 1606 O O . ASP A 1 211 ? -21.813 -0.079 22.933 1.00 90.81 211 ASP A O 1
ATOM 1610 N N . PHE A 1 212 ? -20.004 1.215 23.263 1.00 91.88 212 PHE A N 1
ATOM 1611 C CA . PHE A 1 212 ? -19.858 0.975 24.708 1.00 91.88 212 PHE A CA 1
ATOM 1612 C C . PHE A 1 212 ? -19.710 -0.504 25.124 1.00 91.88 212 PHE A C 1
ATOM 1614 O O . PHE A 1 212 ? -19.853 -0.840 26.304 1.00 91.88 212 PHE A O 1
ATOM 1621 N N . CYS A 1 213 ? -19.369 -1.399 24.194 1.00 93.88 213 CYS A N 1
ATOM 1622 C CA . CYS A 1 213 ? -19.074 -2.792 24.515 1.00 93.88 213 CYS A CA 1
ATOM 1623 C C . CYS A 1 213 ? -17.759 -2.910 25.297 1.00 93.88 213 CYS A C 1
ATOM 1625 O O . CYS A 1 213 ? -16.742 -2.366 24.880 1.00 93.88 213 CYS A O 1
ATOM 1627 N N . GLN A 1 214 ? -17.736 -3.687 26.376 1.00 94.12 214 GLN A N 1
ATOM 1628 C CA . GLN A 1 214 ? -16.492 -4.116 27.026 1.00 94.12 214 GLN A CA 1
ATOM 1629 C C . GLN A 1 214 ? -15.950 -5.413 26.410 1.00 94.12 214 GLN A C 1
ATOM 1631 O O . GLN A 1 214 ? -14.743 -5.612 26.327 1.00 94.12 214 GLN A O 1
ATOM 1636 N N . THR A 1 215 ? -16.841 -6.287 25.945 1.00 94.94 215 THR A N 1
ATOM 1637 C CA . THR A 1 215 ? -16.508 -7.461 25.129 1.00 94.94 215 THR A CA 1
ATOM 1638 C C . THR A 1 215 ? -17.465 -7.530 23.946 1.00 94.94 215 THR A C 1
ATOM 1640 O O . THR A 1 215 ? -18.609 -7.082 24.057 1.00 94.94 215 THR A O 1
ATOM 1643 N N . CYS A 1 216 ? -17.030 -8.074 22.808 1.00 93.88 216 CYS A N 1
ATOM 1644 C CA . CYS A 1 216 ? -17.913 -8.221 21.649 1.00 93.88 216 CYS A CA 1
ATOM 1645 C C . CYS A 1 216 ? -18.751 -9.495 21.744 1.00 93.88 216 CYS A C 1
ATOM 1647 O O . CYS A 1 216 ? -18.312 -10.517 22.276 1.00 93.88 216 CYS A O 1
ATOM 1649 N N . GLY A 1 217 ? -19.975 -9.417 21.232 1.00 92.06 217 GLY A N 1
ATOM 1650 C CA . GLY A 1 217 ? -20.861 -10.563 21.121 1.00 92.06 217 GLY A CA 1
ATOM 1651 C C . GLY A 1 217 ? -20.417 -11.496 19.998 1.00 92.06 217 GLY A C 1
ATOM 1652 O O . GLY A 1 217 ? -19.574 -11.165 19.169 1.00 92.06 217 GLY A O 1
ATOM 1653 N N . LYS A 1 218 ? -21.023 -12.686 19.947 1.00 87.69 218 LYS A N 1
ATOM 1654 C CA . LYS A 1 218 ? -20.726 -13.676 18.896 1.00 87.69 218 LYS A CA 1
ATOM 1655 C C . LYS A 1 218 ? -21.143 -13.211 17.496 1.00 87.69 218 LYS A C 1
ATOM 1657 O O . LYS A 1 218 ? -20.665 -13.762 16.509 1.00 87.69 218 LYS A O 1
ATOM 1662 N N . GLN A 1 219 ? -22.063 -12.251 17.414 1.00 86.38 219 GLN A N 1
ATOM 1663 C CA . GLN A 1 219 ? -22.540 -11.655 16.169 1.00 86.38 219 GLN A CA 1
ATOM 1664 C C . GLN A 1 219 ? -21.916 -10.266 15.993 1.00 86.38 219 GLN A C 1
ATOM 1666 O O . GLN A 1 219 ? -21.705 -9.550 16.973 1.00 86.38 219 GLN A O 1
ATOM 1671 N N . GLN A 1 220 ? -21.640 -9.869 14.749 1.00 83.75 220 GLN A N 1
ATOM 1672 C CA . GLN A 1 220 ? -21.236 -8.489 14.462 1.00 83.75 220 GLN A CA 1
ATOM 1673 C C . GLN A 1 220 ? -22.315 -7.506 14.931 1.00 83.75 220 GLN A C 1
ATOM 1675 O O . GLN A 1 220 ? -23.502 -7.830 14.900 1.00 83.75 220 GLN A O 1
ATOM 1680 N N . ASN A 1 221 ? -21.897 -6.306 15.339 1.00 89.31 221 ASN A N 1
ATOM 1681 C CA . ASN A 1 221 ? -22.770 -5.250 15.856 1.00 89.31 221 ASN A CA 1
ATOM 1682 C C . ASN A 1 221 ? -23.519 -5.644 17.140 1.00 89.31 221 ASN A C 1
ATOM 1684 O O . ASN A 1 221 ? -24.637 -5.194 17.368 1.00 89.31 221 ASN A O 1
ATOM 1688 N N . THR A 1 222 ? -22.916 -6.495 17.976 1.00 93.88 222 THR A N 1
ATOM 1689 C CA . THR A 1 222 ? -23.452 -6.849 19.299 1.00 93.88 222 THR A CA 1
ATOM 1690 C C . THR A 1 222 ? -22.349 -6.859 20.353 1.00 93.88 222 THR A C 1
ATOM 1692 O O . THR A 1 222 ? -21.178 -7.106 20.047 1.00 93.88 222 THR A O 1
ATOM 1695 N N . CYS A 1 223 ? -22.718 -6.628 21.610 1.00 95.50 223 CYS A N 1
ATOM 1696 C CA . CYS A 1 223 ? -21.838 -6.699 22.770 1.00 95.50 223 CYS A CA 1
ATOM 1697 C C . CYS A 1 223 ? -22.045 -8.017 23.539 1.00 95.50 223 CYS A C 1
ATOM 1699 O O . CYS A 1 223 ? -23.159 -8.519 23.664 1.00 95.50 223 CYS A O 1
ATOM 1701 N N . GLY A 1 224 ? -20.968 -8.576 24.089 1.00 95.38 224 GLY A N 1
ATOM 1702 C CA . GLY A 1 224 ? -21.016 -9.674 25.061 1.00 95.38 224 GLY A CA 1
ATOM 1703 C C . GLY A 1 224 ? -21.154 -9.162 26.497 1.00 95.38 224 GLY A C 1
ATOM 1704 O O . GLY A 1 224 ? -21.772 -9.809 27.338 1.00 95.38 224 GLY A O 1
ATOM 1705 N N . SER A 1 225 ? -20.611 -7.975 26.764 1.00 94.94 225 SER A N 1
ATOM 1706 C CA . SER A 1 225 ? -20.745 -7.220 28.008 1.00 94.94 225 SER A CA 1
ATOM 1707 C C . SER A 1 225 ? -20.535 -5.733 27.732 1.00 94.94 225 SER A C 1
ATOM 1709 O O . SER A 1 225 ? -19.961 -5.362 26.705 1.00 94.94 225 SER A O 1
ATOM 1711 N N . CYS A 1 226 ? -20.977 -4.883 28.654 1.00 93.81 226 CYS A N 1
ATOM 1712 C CA . CYS A 1 226 ? -20.889 -3.432 28.531 1.00 93.81 226 CYS A CA 1
ATOM 1713 C C . CYS A 1 226 ? -19.824 -2.847 29.447 1.00 93.81 226 CYS A C 1
ATOM 1715 O O . CYS A 1 226 ? -19.561 -3.392 30.519 1.00 93.81 226 CYS A O 1
ATOM 1717 N N . ILE A 1 227 ? -19.221 -1.729 29.034 1.00 91.06 227 ILE A N 1
ATOM 1718 C CA . ILE A 1 227 ? -18.351 -0.967 29.931 1.00 91.06 227 ILE A CA 1
ATOM 1719 C C . ILE A 1 227 ? -19.171 -0.431 31.108 1.00 91.06 227 ILE A C 1
ATOM 1721 O O . ILE A 1 227 ? -20.397 -0.316 31.058 1.00 91.06 227 ILE A O 1
ATOM 1725 N N . LYS A 1 228 ? -18.475 -0.079 32.184 1.00 88.19 228 LYS A N 1
ATOM 1726 C CA . LYS A 1 228 ? -19.092 0.455 33.397 1.00 88.19 228 LYS A CA 1
ATOM 1727 C C . LYS A 1 228 ? -20.020 1.644 33.096 1.00 88.19 228 LYS A C 1
ATOM 1729 O O . LYS A 1 228 ? -19.661 2.533 32.329 1.00 88.19 228 LYS A O 1
ATOM 1734 N N . GLY A 1 229 ? -21.200 1.657 33.722 1.00 87.44 229 GLY A N 1
ATOM 1735 C CA . GLY A 1 229 ? -22.260 2.644 33.472 1.00 87.44 229 GLY A CA 1
ATOM 1736 C C . GLY A 1 229 ? -23.240 2.263 32.357 1.00 87.44 229 GLY A C 1
ATOM 1737 O O . GLY A 1 229 ? -24.205 2.992 32.135 1.00 87.44 229 GLY A O 1
ATOM 1738 N N . TYR A 1 230 ? -23.032 1.124 31.695 1.00 91.88 230 TYR A N 1
ATOM 1739 C CA . TYR A 1 230 ? -23.915 0.596 30.659 1.00 91.88 230 TYR A CA 1
ATOM 1740 C C . TYR A 1 230 ? -24.327 -0.849 30.970 1.00 91.88 230 TYR A C 1
ATOM 1742 O O . TYR A 1 230 ? -23.617 -1.585 31.659 1.00 91.88 230 TYR A O 1
ATOM 1750 N N . GLN A 1 231 ? -25.475 -1.262 30.442 1.00 92.56 231 GLN A N 1
ATOM 1751 C CA . GLN A 1 231 ? -26.025 -2.612 30.555 1.00 92.56 231 GLN A CA 1
ATOM 1752 C C . GLN A 1 231 ? -26.549 -3.089 29.201 1.00 92.56 231 GLN A C 1
ATOM 1754 O O . GLN A 1 231 ? -26.914 -2.277 28.350 1.00 92.56 231 GLN A O 1
ATOM 1759 N N . LEU A 1 232 ? -26.594 -4.408 29.009 1.00 94.75 232 LEU A N 1
ATOM 1760 C CA . LEU A 1 232 ? -27.124 -4.992 27.780 1.00 94.75 232 LEU A CA 1
ATOM 1761 C C . LEU A 1 232 ? -28.643 -4.831 27.723 1.00 94.75 232 LEU A C 1
ATOM 1763 O O . LEU A 1 232 ? -29.350 -5.126 28.688 1.00 94.75 232 LEU A O 1
ATOM 1767 N N . ASP A 1 233 ? -29.144 -4.410 26.569 1.00 93.50 233 ASP A N 1
ATOM 1768 C CA . ASP A 1 233 ? -30.552 -4.526 26.222 1.00 93.50 233 ASP A CA 1
ATOM 1769 C C . ASP A 1 233 ? -30.888 -5.936 25.690 1.00 93.50 233 ASP A C 1
ATOM 1771 O O . ASP A 1 233 ? -30.033 -6.808 25.524 1.00 93.50 233 ASP A O 1
ATOM 1775 N N . SER A 1 234 ? -32.165 -6.163 25.369 1.00 92.44 234 SER A N 1
ATOM 1776 C CA . SER A 1 234 ? -32.645 -7.431 24.786 1.00 92.44 234 SER A CA 1
ATOM 1777 C C . SER A 1 234 ? -32.036 -7.799 23.421 1.00 92.44 234 SER A C 1
ATOM 1779 O O . SER A 1 234 ? -32.224 -8.918 22.947 1.00 92.44 234 SER A O 1
ATOM 1781 N N . ARG A 1 235 ? -31.334 -6.866 22.771 1.00 92.81 235 ARG A N 1
ATOM 1782 C CA . ARG A 1 235 ? -30.699 -7.015 21.457 1.00 92.81 235 ARG A CA 1
ATOM 1783 C C . ARG A 1 235 ? -29.172 -7.060 21.559 1.00 92.81 235 ARG A C 1
ATOM 1785 O O . ARG A 1 235 ? -28.512 -7.035 20.525 1.00 92.81 235 ARG A O 1
ATOM 1792 N N . ASN A 1 236 ? -28.622 -7.171 22.770 1.00 94.62 236 ASN A N 1
ATOM 1793 C CA . ASN A 1 236 ? -27.188 -7.144 23.054 1.00 94.62 236 ASN A CA 1
ATOM 1794 C C . ASN A 1 236 ? -26.492 -5.826 22.665 1.00 94.62 236 ASN A C 1
ATOM 1796 O O . ASN A 1 236 ? -25.312 -5.834 22.319 1.00 94.62 236 ASN A O 1
ATOM 1800 N N . ASN A 1 237 ? -27.192 -4.695 22.738 1.00 94.06 237 ASN A N 1
ATOM 1801 C CA . ASN A 1 237 ? -26.588 -3.364 22.668 1.00 94.06 237 ASN A CA 1
ATOM 1802 C C . ASN A 1 237 ? -26.384 -2.806 24.072 1.00 94.06 237 ASN A C 1
ATOM 1804 O O . ASN A 1 237 ? -27.182 -3.066 24.973 1.00 94.06 237 ASN A O 1
ATOM 1808 N N . CYS A 1 238 ? -25.346 -1.997 24.251 1.00 94.38 238 CYS A N 1
ATOM 1809 C CA . CYS A 1 238 ? -25.107 -1.322 25.515 1.00 94.38 238 CYS A CA 1
ATOM 1810 C C . CYS A 1 238 ? -25.902 -0.023 25.593 1.00 94.38 238 CYS A C 1
ATOM 1812 O O . CYS A 1 238 ? -25.644 0.933 24.865 1.00 94.38 238 CYS A O 1
ATOM 1814 N N . ILE A 1 239 ? -26.860 0.008 26.512 1.00 93.31 239 ILE A N 1
ATOM 1815 C CA . ILE A 1 239 ? -27.622 1.203 26.869 1.00 93.31 239 ILE A CA 1
ATOM 1816 C C . ILE A 1 239 ? -27.163 1.706 28.232 1.00 93.31 239 ILE A C 1
ATOM 1818 O O . ILE A 1 239 ? -26.691 0.926 29.059 1.00 93.31 239 ILE A O 1
ATOM 1822 N N . GLN A 1 240 ? -27.286 3.009 28.473 1.00 90.44 240 GLN A N 1
ATOM 1823 C CA . GLN A 1 240 ? -26.913 3.589 29.758 1.00 90.44 240 GLN A CA 1
ATOM 1824 C C . GLN A 1 240 ? -27.722 2.931 30.885 1.00 90.44 240 GLN A C 1
ATOM 1826 O O . GLN A 1 240 ? -28.952 2.855 30.823 1.00 90.44 240 GLN A O 1
ATOM 1831 N N . SER A 1 241 ? -27.027 2.441 31.909 1.00 89.25 241 SER A N 1
ATOM 1832 C CA . SER A 1 241 ? -27.664 1.855 33.083 1.00 89.25 241 SER A CA 1
ATOM 1833 C C . SER A 1 241 ? -28.408 2.930 33.863 1.00 89.25 241 SER A C 1
ATOM 1835 O O . SER A 1 241 ? -27.934 4.054 34.024 1.00 89.25 241 SER A O 1
ATOM 1837 N N . SER A 1 242 ? -29.576 2.578 34.385 1.00 88.81 242 SER A N 1
ATOM 1838 C CA . SER A 1 242 ? -30.304 3.437 35.315 1.00 88.81 242 SER A CA 1
ATOM 1839 C C . SER A 1 242 ? -29.759 3.288 36.737 1.00 88.81 242 SER A C 1
ATOM 1841 O O . SER A 1 242 ? -29.268 2.215 37.082 1.00 88.81 242 SER A O 1
ATOM 1843 N N . ASN A 1 243 ? -29.942 4.308 37.582 1.00 90.94 243 ASN A N 1
ATOM 1844 C CA . ASN A 1 243 ? -29.545 4.283 38.995 1.00 90.94 243 ASN A CA 1
ATOM 1845 C C . ASN A 1 243 ? -28.035 4.059 39.192 1.00 90.94 243 ASN A C 1
ATOM 1847 O O . ASN A 1 243 ? -27.614 3.119 39.870 1.00 90.94 243 ASN A O 1
ATOM 1851 N N . ILE A 1 244 ? -27.222 4.908 38.567 1.00 91.88 244 ILE A N 1
ATOM 1852 C CA . ILE A 1 244 ? -25.756 4.848 38.620 1.00 91.88 244 ILE A CA 1
ATOM 1853 C C . ILE A 1 244 ? -25.164 6.180 39.086 1.00 91.88 244 ILE A C 1
ATOM 1855 O O . ILE A 1 244 ? -25.790 7.224 38.949 1.00 91.88 244 ILE A O 1
ATOM 1859 N N . CYS A 1 245 ? -23.939 6.143 39.599 1.00 89.38 245 CYS A N 1
ATOM 1860 C CA . CYS A 1 245 ? -23.131 7.325 39.878 1.00 89.38 245 CYS A CA 1
ATOM 1861 C C . CYS A 1 245 ? -22.810 8.096 38.593 1.00 89.38 245 CYS A C 1
ATOM 1863 O O . CYS A 1 245 ? -22.438 7.486 37.584 1.00 89.38 245 CYS A O 1
ATOM 1865 N N . ASP A 1 246 ? -22.893 9.425 38.639 1.00 86.00 246 ASP A N 1
ATOM 1866 C CA . ASP A 1 246 ? -22.560 10.274 37.494 1.00 86.00 246 ASP A CA 1
ATOM 1867 C C . ASP A 1 246 ? -21.038 10.417 37.262 1.00 86.00 246 ASP A C 1
ATOM 1869 O O . ASP A 1 246 ? -20.209 9.849 37.980 1.00 86.00 246 ASP A O 1
ATOM 1873 N N . GLN A 1 247 ? -20.657 11.202 36.248 1.00 85.06 247 GLN A N 1
ATOM 1874 C CA . GLN A 1 247 ? -19.250 11.446 35.901 1.00 85.06 247 GLN A CA 1
ATOM 1875 C C . GLN A 1 247 ? -18.444 12.140 37.011 1.00 85.06 247 GLN A C 1
ATOM 1877 O O . GLN A 1 247 ? -17.231 11.951 37.078 1.00 85.06 247 GLN A O 1
ATOM 1882 N N . ASN A 1 248 ? -19.111 12.886 37.893 1.00 85.75 248 ASN A N 1
ATOM 1883 C CA . ASN A 1 248 ? -18.529 13.575 39.041 1.00 85.75 248 ASN A CA 1
ATOM 1884 C C . ASN A 1 248 ? -18.625 12.744 40.328 1.00 85.75 248 ASN A C 1
ATOM 1886 O O . ASN A 1 248 ? -18.386 13.277 41.409 1.00 85.75 248 ASN A O 1
ATOM 1890 N N . THR A 1 249 ? -18.973 11.454 40.232 1.00 86.00 249 THR A N 1
ATOM 1891 C CA . THR A 1 249 ? -19.226 10.570 41.382 1.00 86.00 249 THR A CA 1
ATOM 1892 C C . THR A 1 249 ? -20.339 11.071 42.306 1.00 86.00 249 THR A C 1
ATOM 1894 O O . THR A 1 249 ? -20.347 10.768 43.493 1.00 86.00 249 THR A O 1
ATOM 1897 N N . SER A 1 250 ? -21.283 11.832 41.751 1.00 87.12 250 SER A N 1
ATOM 1898 C CA . SER A 1 250 ? -22.430 12.376 42.465 1.00 87.12 250 SER A CA 1
ATOM 1899 C C . SER A 1 250 ? -23.666 11.495 42.316 1.00 87.12 250 SER A C 1
ATOM 1901 O O . SER A 1 250 ? -23.790 10.663 41.404 1.00 87.12 250 SER A O 1
ATOM 1903 N N . SER A 1 251 ? -24.624 11.728 43.208 1.00 89.12 251 SER A N 1
ATOM 1904 C CA . SER A 1 251 ? -25.919 11.044 43.225 1.00 89.12 251 SER A CA 1
ATOM 1905 C C . SER A 1 251 ? -26.932 11.570 42.188 1.00 89.12 251 SER A C 1
ATOM 1907 O O . SER A 1 251 ? -28.086 11.151 42.204 1.00 89.12 251 SER A O 1
ATOM 1909 N N . ALA A 1 252 ? -26.538 12.461 41.266 1.00 87.25 252 ALA A N 1
ATOM 1910 C CA . ALA A 1 252 ? -27.452 13.122 40.321 1.00 87.25 252 ALA A CA 1
ATOM 1911 C C . ALA A 1 252 ? -28.205 12.172 39.366 1.00 87.25 252 ALA A C 1
ATOM 1913 O O . ALA A 1 252 ? -29.283 12.517 38.885 1.00 87.25 252 ALA A O 1
ATOM 1914 N N . LEU A 1 253 ? -27.650 10.988 39.086 1.00 87.88 253 LEU A N 1
ATOM 1915 C CA . LEU A 1 253 ? -28.269 9.948 38.249 1.00 87.88 253 LEU A CA 1
ATOM 1916 C C . LEU A 1 253 ? -28.825 8.762 39.067 1.00 87.88 253 LEU A C 1
ATOM 1918 O O . LEU A 1 253 ? -29.286 7.767 38.494 1.00 87.88 253 LEU A O 1
ATOM 1922 N N . CYS A 1 254 ? -28.802 8.859 40.400 1.00 88.25 254 CYS A N 1
ATOM 1923 C CA . CYS A 1 254 ? -29.420 7.878 41.284 1.00 88.25 254 CYS A CA 1
ATOM 1924 C C . CYS A 1 254 ? -30.942 8.069 41.335 1.00 88.25 254 CYS A C 1
ATOM 1926 O O . CYS A 1 254 ? -31.466 9.177 41.240 1.00 88.25 254 CYS A O 1
ATOM 1928 N N . MET A 1 255 ? -31.670 6.968 41.499 1.00 90.50 255 MET A N 1
ATOM 1929 C CA . MET A 1 255 ? -33.109 6.990 41.749 1.00 90.50 255 MET A CA 1
ATOM 1930 C C . MET A 1 255 ? -33.414 7.450 43.180 1.00 90.50 255 MET A C 1
ATOM 1932 O O . MET A 1 255 ? -32.554 7.428 44.060 1.00 90.50 255 MET A O 1
ATOM 1936 N N . ASN A 1 256 ? -34.676 7.805 43.437 1.00 88.50 256 ASN A N 1
ATOM 1937 C CA . ASN A 1 256 ? -35.143 8.141 44.784 1.00 88.50 256 ASN A CA 1
ATOM 1938 C C . ASN A 1 256 ? -34.809 7.023 45.788 1.00 88.50 256 ASN A C 1
ATOM 1940 O O . ASN A 1 256 ? -35.067 5.852 45.513 1.00 88.50 256 ASN A O 1
ATOM 1944 N N . ASN A 1 257 ? -34.304 7.411 46.964 1.00 87.94 257 ASN A N 1
ATOM 1945 C CA . ASN A 1 257 ? -33.809 6.531 48.037 1.00 87.94 257 ASN A CA 1
ATOM 1946 C C . ASN A 1 257 ? -32.505 5.775 47.726 1.00 87.94 257 ASN A C 1
ATOM 1948 O O . ASN A 1 257 ? -32.180 4.807 48.414 1.00 87.94 257 ASN A O 1
ATOM 1952 N N . TYR A 1 258 ? -31.740 6.227 46.733 1.00 92.19 258 TYR A N 1
ATOM 1953 C CA . TYR A 1 258 ? -30.391 5.744 46.465 1.00 92.19 258 TYR A CA 1
ATOM 1954 C C . TYR A 1 258 ? -29.386 6.897 46.488 1.00 92.19 258 TYR A C 1
ATOM 1956 O O . TYR A 1 258 ? -29.734 8.048 46.234 1.00 92.19 258 TYR A O 1
ATOM 1964 N N . TYR A 1 259 ? -28.126 6.574 46.764 1.00 90.38 259 TYR A N 1
ATOM 1965 C CA . TYR A 1 259 ? -27.011 7.512 46.760 1.00 90.38 259 TYR A CA 1
ATOM 1966 C C . TYR A 1 259 ? -25.776 6.893 46.099 1.00 90.38 259 TYR A C 1
ATOM 1968 O O . TYR A 1 259 ? -25.612 5.669 46.045 1.00 90.38 259 TYR A O 1
ATOM 1976 N N . CYS A 1 260 ? -24.893 7.739 45.584 1.00 89.12 260 CYS A N 1
ATOM 1977 C CA . CYS A 1 260 ? -23.625 7.306 45.025 1.00 89.12 260 CYS A CA 1
ATOM 1978 C C . CYS A 1 260 ? -22.591 7.074 46.141 1.00 89.12 260 CYS A C 1
ATOM 1980 O O . CYS A 1 260 ? -22.278 7.976 46.912 1.00 89.12 260 CYS A O 1
ATOM 1982 N N . ASN A 1 261 ? -22.035 5.860 46.207 1.00 88.50 261 ASN A N 1
ATOM 1983 C CA . ASN A 1 261 ? -20.936 5.484 47.115 1.00 88.50 261 ASN A CA 1
ATOM 1984 C C . ASN A 1 261 ? -19.737 4.895 46.352 1.00 88.50 261 ASN A C 1
ATOM 1986 O O . ASN A 1 261 ? -19.019 4.022 46.839 1.00 88.50 261 ASN A O 1
ATOM 1990 N N . GLY A 1 262 ? -19.593 5.263 45.085 1.00 84.62 262 GLY A N 1
ATOM 1991 C CA . GLY A 1 262 ? -18.657 4.623 44.177 1.00 84.62 262 GLY A CA 1
ATOM 1992 C C . GLY A 1 262 ? -18.127 5.588 43.134 1.00 84.62 262 GLY A C 1
ATOM 1993 O O . GLY A 1 262 ? -18.281 6.800 43.232 1.00 84.62 262 GLY A O 1
ATOM 1994 N N . THR A 1 263 ? -17.460 5.037 42.126 1.00 87.50 263 THR A N 1
ATOM 1995 C CA . THR A 1 263 ? -16.956 5.822 40.996 1.00 87.50 263 THR A CA 1
ATOM 1996 C C . THR A 1 263 ? -17.971 5.874 39.858 1.00 87.50 263 THR A C 1
ATOM 1998 O O . THR A 1 263 ? -18.890 5.061 39.808 1.00 87.50 263 THR A O 1
ATOM 2001 N N . SER A 1 264 ? -17.790 6.803 38.916 1.00 85.94 264 SER A N 1
ATOM 2002 C CA . SER A 1 264 ? -18.672 6.974 37.753 1.00 85.94 264 SER A CA 1
ATOM 2003 C C . SER A 1 264 ? -19.102 5.639 37.130 1.00 85.94 264 SER A C 1
ATOM 2005 O O . SER A 1 264 ? -18.284 4.736 36.906 1.00 85.94 264 SER A O 1
ATOM 2007 N N . GLY A 1 265 ? -20.411 5.492 36.923 1.00 83.88 265 GLY A N 1
ATOM 2008 C CA . GLY A 1 265 ? -21.035 4.301 36.358 1.00 83.88 265 GLY A CA 1
ATOM 2009 C C . GLY A 1 265 ? -21.209 3.106 37.307 1.00 83.88 265 GLY A C 1
ATOM 2010 O O . GLY A 1 265 ? -21.683 2.067 36.849 1.00 83.88 265 GLY A O 1
ATOM 2011 N N . THR A 1 266 ? -20.844 3.185 38.598 1.00 88.19 266 THR A N 1
ATOM 2012 C CA . THR A 1 266 ? -21.287 2.172 39.582 1.00 88.19 266 THR A CA 1
ATOM 2013 C C . THR A 1 266 ? -22.768 2.324 39.878 1.00 88.19 266 THR A C 1
ATOM 2015 O O . THR A 1 266 ? -23.244 3.447 40.003 1.00 88.19 266 THR A O 1
ATOM 2018 N N . THR A 1 267 ? -23.469 1.212 40.087 1.00 89.19 267 THR A N 1
ATOM 2019 C CA . THR A 1 267 ? -24.834 1.211 40.627 1.00 89.19 267 THR A CA 1
ATOM 2020 C C . THR A 1 267 ? -24.893 1.958 41.957 1.00 89.19 267 THR A C 1
ATOM 2022 O O . THR A 1 267 ? -24.024 1.771 42.810 1.00 89.19 267 THR A O 1
ATOM 2025 N N . CYS A 1 268 ? -25.907 2.802 42.129 1.00 89.25 268 CYS A N 1
ATOM 2026 C CA . CYS A 1 268 ? -26.141 3.511 43.378 1.00 89.25 268 CYS A CA 1
ATOM 2027 C C . CYS A 1 268 ? -26.562 2.548 44.493 1.00 89.25 268 CYS A C 1
ATOM 2029 O O . CYS A 1 268 ? -27.205 1.521 44.258 1.00 89.25 268 CYS A O 1
ATOM 2031 N N . THR A 1 269 ? -26.228 2.913 45.722 1.00 89.69 269 THR A N 1
ATOM 2032 C CA . THR A 1 269 ? -26.517 2.145 46.932 1.00 89.69 269 THR A CA 1
ATOM 2033 C C . THR A 1 269 ? -27.801 2.656 47.577 1.00 89.69 269 THR A C 1
ATOM 2035 O O . THR A 1 269 ? -28.069 3.853 47.536 1.00 89.69 269 THR A O 1
ATOM 2038 N N . THR A 1 270 ? -28.614 1.776 48.167 1.00 90.31 270 THR A N 1
ATOM 2039 C CA . THR A 1 270 ? -29.810 2.209 48.917 1.00 90.31 270 THR A CA 1
ATOM 2040 C C . THR A 1 270 ? -29.416 3.053 50.132 1.00 90.31 270 THR A C 1
ATOM 2042 O O . THR A 1 270 ? -28.483 2.698 50.856 1.00 90.31 270 THR A O 1
ATOM 2045 N N . CYS A 1 271 ? -30.155 4.131 50.399 1.00 87.75 271 CYS A N 1
ATOM 2046 C CA . CYS A 1 271 ? -29.961 4.982 51.576 1.00 87.75 271 CYS A CA 1
ATOM 2047 C C . CYS A 1 271 ? -30.103 4.224 52.910 1.00 87.75 271 CYS A C 1
ATOM 2049 O O . CYS A 1 271 ? -29.576 4.678 53.922 1.00 87.75 271 CYS A O 1
ATOM 2051 N N . ASP A 1 272 ? -30.732 3.046 52.927 1.00 87.94 272 ASP A N 1
ATOM 2052 C CA . ASP A 1 272 ? -30.846 2.206 54.130 1.00 87.94 272 ASP A CA 1
ATOM 2053 C C . ASP A 1 272 ? -29.493 1.655 54.615 1.00 87.94 272 ASP A C 1
ATOM 2055 O O . ASP A 1 272 ? -29.361 1.214 55.755 1.00 87.94 272 ASP A O 1
ATOM 2059 N N . GLN A 1 273 ? -28.474 1.659 53.749 1.00 84.38 273 GLN A N 1
ATOM 2060 C CA . GLN A 1 273 ? -27.124 1.185 54.068 1.00 84.38 273 GLN A CA 1
ATOM 2061 C C . GLN A 1 273 ? -26.198 2.286 54.602 1.00 84.38 273 GLN A C 1
ATOM 2063 O O . GLN A 1 273 ? -25.037 2.002 54.905 1.00 84.38 273 GLN A O 1
ATOM 2068 N N . ILE A 1 274 ? -26.698 3.517 54.745 1.00 83.50 274 ILE A N 1
ATOM 2069 C CA . ILE A 1 274 ? -25.936 4.648 55.275 1.00 83.50 274 ILE A CA 1
ATOM 2070 C C . ILE A 1 274 ? -25.496 4.349 56.711 1.00 83.50 274 ILE A C 1
ATOM 2072 O O . ILE A 1 274 ? -26.314 4.150 57.608 1.00 83.50 274 ILE A O 1
ATOM 2076 N N . GLN A 1 275 ? -24.182 4.343 56.933 1.00 79.62 275 GLN A N 1
ATOM 2077 C CA . GLN A 1 275 ? -23.597 4.221 58.266 1.00 79.62 275 GLN A CA 1
ATOM 2078 C C . GLN A 1 275 ? -23.328 5.612 58.866 1.00 79.62 275 GLN A C 1
ATOM 2080 O O . GLN A 1 275 ? -22.950 6.534 58.133 1.00 79.62 275 GLN A O 1
ATOM 2085 N N . PRO A 1 276 ? -23.465 5.788 60.195 1.00 68.31 276 PRO A N 1
ATOM 2086 C CA . PRO A 1 276 ? -23.135 7.049 60.854 1.00 68.31 276 PRO A CA 1
ATOM 2087 C C . PRO A 1 276 ? -21.698 7.493 60.536 1.00 68.31 276 PRO A C 1
ATOM 2089 O O . PRO A 1 276 ? -20.747 6.751 60.773 1.00 68.31 276 PRO A O 1
ATOM 2092 N N . GLY A 1 277 ? -21.544 8.713 60.011 1.00 64.56 277 GLY A N 1
ATOM 2093 C CA . GLY A 1 277 ? -20.242 9.311 59.688 1.0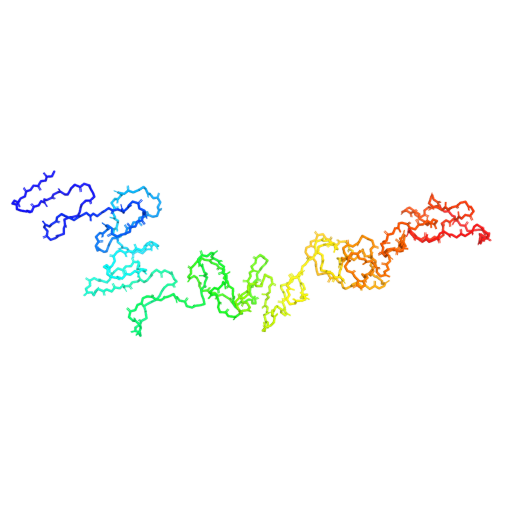0 64.56 277 GLY A CA 1
ATOM 2094 C C . GLY A 1 277 ? -19.748 9.116 58.249 1.00 64.56 277 GLY A C 1
ATOM 2095 O O . GLY A 1 277 ? -18.665 9.601 57.928 1.00 64.56 277 GLY A O 1
ATOM 2096 N N . GLN A 1 278 ? -20.509 8.454 57.369 1.00 67.06 278 GLN A N 1
ATOM 2097 C CA . GLN A 1 278 ? -20.178 8.415 55.940 1.00 67.06 278 GLN A CA 1
ATOM 2098 C C . GLN A 1 278 ? -20.439 9.771 55.264 1.00 67.06 278 GLN A C 1
ATOM 2100 O O . GLN A 1 278 ? -21.486 10.388 55.459 1.00 67.06 278 GLN A O 1
ATOM 2105 N N . GLN A 1 279 ? -19.469 10.231 54.469 1.00 58.69 279 GLN A N 1
ATOM 2106 C CA . GLN A 1 279 ? -19.609 11.397 53.595 1.00 58.69 279 GLN A CA 1
ATOM 2107 C C . GLN A 1 279 ? -20.123 10.949 52.225 1.00 58.69 279 GLN A C 1
ATOM 2109 O O . GLN A 1 279 ? -19.625 9.970 51.670 1.00 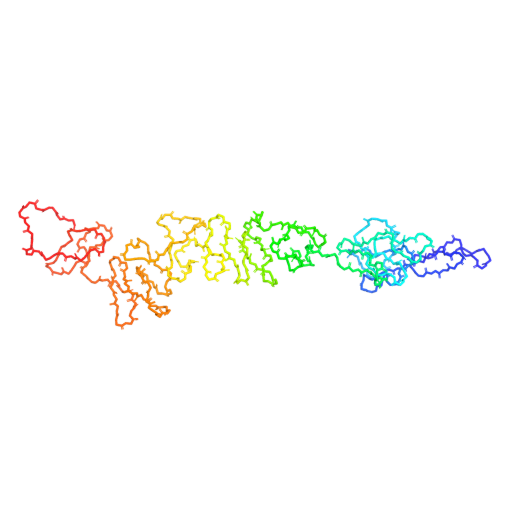58.69 279 GLN A O 1
ATOM 2114 N N . PHE A 1 280 ? -21.106 11.673 51.693 1.00 64.00 280 PHE A N 1
ATOM 2115 C CA . PHE A 1 280 ? -21.705 11.427 50.381 1.00 64.00 280 PHE A CA 1
ATOM 2116 C C . PHE A 1 280 ? -21.555 12.677 49.513 1.00 64.00 280 PHE A C 1
ATOM 2118 O O . PHE A 1 280 ? -21.590 13.794 50.041 1.00 64.00 280 PHE A O 1
ATOM 2125 N N . HIS A 1 281 ? -21.379 12.475 48.208 1.00 54.09 281 HIS A N 1
ATOM 2126 C CA . HIS A 1 281 ? -21.215 13.525 47.204 1.00 54.09 281 HIS A CA 1
ATOM 2127 C C . HIS A 1 281 ? -22.371 13.527 46.190 1.00 54.09 281 HIS A C 1
ATOM 2129 O O . HIS A 1 281 ? -22.971 12.458 45.902 1.00 54.09 281 HIS A O 1
#

Sequence (281 aa):
MEWNGDLCNKCLPGYLNLKGRYLLNTCGAMISTDNCQYNHYCISDFTSHQECQLCKDQIEQCQCDIFSNCLRCEINSNSCQKCIIGYYFSDTNQQYEVKENICDFLNESMMCTYGNFCRGTFGSACQSCSAIKEGESCNCGGILQPQCIQCSATGCIKCISGYQVYQNNCISGASSNSCAFYTYCHPGSRDVVQCIDCTAVSQNYCSCGADFCQTCGKQQNTCGSCIKGYQLDSRNNCIQSSNICDQNTSSALCMNNYYCNGTSGTTCTTCDQIQPGQQFH